Protein AF-U5DAT3-F1 (afdb_monomer_lite)

InterPro domains:
  IPR018928 Generative cell specific-1/HAP2 domain [PF10699] (34-250)
  IPR040326 HAP2/GCS1 [PTHR31764] (29-242)

Secondary structure (DSSP, 8-state):
----------TTSS--EEE--B--SSS---B--EEE-SSS-EEE-TTSSEEEEEEEEPPPSSPPPP-TTEEEE------TTS-TTGGG-GGG-EEEEGGGB-SSS-STTSBT--HHHHHT-TTGGGSPTTTT--S-HHHHHHHHHHHHHTTPPPSSB-TTTSSSTT-STT--TT-------S-PPEEEEEEE--S----------EEEEEEE-----TTTS----EEEEEE-SSS----------------------

Structure (mmCIF, N/CA/C/O backbone):
data_AF-U5DAT3-F1
#
_entry.id   AF-U5DAT3-F1
#
loop_
_atom_site.group_PDB
_atom_site.id
_atom_site.type_symbol
_atom_site.label_atom_id
_atom_site.label_alt_id
_atom_site.label_comp_id
_atom_site.label_asym_id
_atom_site.label_entity_id
_atom_site.label_seq_id
_atom_site.pdbx_PDB_ins_code
_atom_site.Cartn_x
_atom_site.Cartn_y
_atom_site.Cartn_z
_atom_site.occupancy
_atom_site.B_iso_or_equiv
_atom_site.auth_seq_id
_atom_site.auth_comp_id
_atom_site.auth_asym_id
_atom_site.auth_atom_id
_atom_site.pdbx_PDB_model_num
ATOM 1 N N . MET A 1 1 ? -12.285 -2.512 37.677 1.00 31.23 1 MET A N 1
ATOM 2 C CA . MET A 1 1 ? -13.000 -2.020 36.478 1.00 31.23 1 MET A CA 1
ATOM 3 C C . MET A 1 1 ? -12.048 -2.158 35.304 1.00 31.23 1 MET A C 1
ATOM 5 O O . MET A 1 1 ? -11.179 -1.311 35.138 1.00 31.23 1 MET A O 1
ATOM 9 N N . GLY A 1 2 ? -12.137 -3.278 34.581 1.00 27.95 2 GLY A N 1
ATOM 10 C CA . GLY A 1 2 ? -11.282 -3.540 33.424 1.00 27.95 2 GLY A CA 1
ATOM 11 C C . GLY A 1 2 ? -11.766 -2.678 32.271 1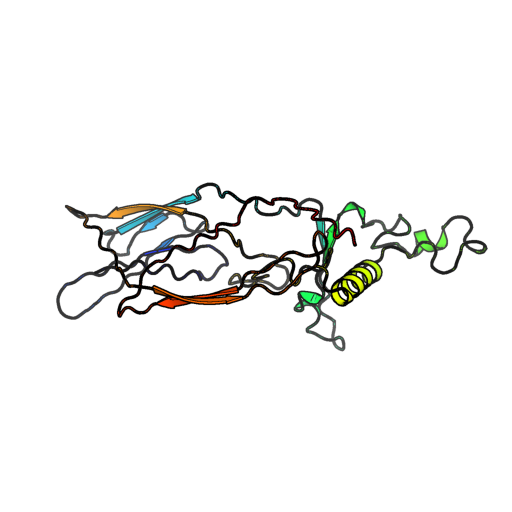.00 27.95 2 GLY A C 1
ATOM 12 O O . GLY A 1 2 ? -12.926 -2.776 31.877 1.00 27.95 2 GLY A O 1
ATOM 13 N N . GLY A 1 3 ? -10.917 -1.772 31.804 1.00 29.27 3 GLY A N 1
ATOM 14 C CA . GLY A 1 3 ? -11.168 -1.010 30.591 1.00 29.27 3 GLY A CA 1
ATOM 15 C C . GLY A 1 3 ? -10.630 -1.783 29.397 1.00 29.27 3 GLY A C 1
ATOM 16 O O . GLY A 1 3 ? -9.536 -2.332 29.459 1.00 29.27 3 GLY A O 1
ATOM 17 N N . PHE A 1 4 ? -11.384 -1.811 28.303 1.00 36.69 4 PHE A N 1
ATOM 18 C CA . PHE A 1 4 ? -10.851 -2.218 27.009 1.00 36.69 4 PHE A CA 1
ATOM 19 C C . PHE A 1 4 ? -10.079 -1.020 26.445 1.00 36.69 4 PHE A C 1
ATOM 21 O O . PHE A 1 4 ? -10.687 -0.005 26.103 1.00 36.69 4 PHE A O 1
ATOM 28 N N . LYS A 1 5 ? -8.748 -1.102 26.392 1.00 33.66 5 LYS A N 1
ATOM 29 C CA . LYS A 1 5 ? -7.928 -0.160 25.626 1.00 33.66 5 LYS A CA 1
ATOM 30 C C . LYS A 1 5 ? -7.488 -0.831 24.338 1.00 33.66 5 LYS A C 1
ATOM 32 O O . LYS A 1 5 ? -6.554 -1.629 24.327 1.00 33.66 5 LYS A O 1
ATOM 37 N N . ASP A 1 6 ? -8.150 -0.471 23.247 1.00 36.50 6 ASP A N 1
ATOM 38 C CA . ASP A 1 6 ? -7.673 -0.782 21.904 1.00 36.50 6 ASP A CA 1
ATOM 39 C C . ASP A 1 6 ? -6.547 0.199 21.541 1.00 36.50 6 ASP A C 1
ATOM 41 O O . ASP A 1 6 ? -6.727 1.186 20.831 1.00 36.50 6 ASP A O 1
ATOM 45 N N . GLU A 1 7 ? -5.365 -0.015 22.121 1.00 36.56 7 GLU A N 1
ATOM 46 C CA . GLU A 1 7 ? -4.148 0.647 21.660 1.00 36.56 7 GLU A CA 1
ATOM 47 C C . GLU A 1 7 ? -3.478 -0.256 20.627 1.00 36.56 7 GLU A C 1
ATOM 49 O O . GLU A 1 7 ? -2.611 -1.081 20.931 1.00 36.56 7 GLU A O 1
ATOM 54 N N . GLY A 1 8 ? -3.888 -0.080 19.371 1.00 37.22 8 GLY A N 1
ATOM 55 C CA . GLY A 1 8 ? -3.249 -0.687 18.213 1.00 37.22 8 GLY A CA 1
ATOM 56 C C . GLY A 1 8 ? -1.772 -0.298 18.111 1.00 37.22 8 GLY A C 1
ATOM 57 O O . GLY A 1 8 ? -1.421 0.697 17.480 1.00 37.22 8 GLY A O 1
ATOM 58 N N . ARG A 1 9 ? -0.895 -1.104 18.721 1.00 36.59 9 ARG A N 1
ATOM 59 C CA . ARG A 1 9 ? 0.528 -1.277 18.375 1.00 36.59 9 ARG A CA 1
ATOM 60 C C . ARG A 1 9 ? 1.119 -2.453 19.162 1.00 36.59 9 ARG A C 1
ATOM 62 O O . ARG A 1 9 ? 1.699 -2.295 20.235 1.00 36.59 9 ARG A O 1
ATOM 69 N N . GLY A 1 10 ? 0.980 -3.655 18.608 1.00 33.56 10 GLY A N 1
ATOM 70 C CA . GLY A 1 10 ? 1.723 -4.843 19.035 1.00 33.56 10 GLY A CA 1
ATOM 71 C C . GLY A 1 10 ? 3.057 -4.952 18.310 1.00 33.56 10 GLY A C 1
ATOM 72 O O . GLY A 1 10 ? 3.090 -4.656 17.125 1.00 33.56 10 GLY A O 1
ATOM 73 N N . SER A 1 11 ? 4.116 -5.397 18.997 1.00 35.94 11 SER A N 1
ATOM 74 C CA . SER A 1 11 ? 5.552 -5.350 18.643 1.00 35.94 11 SER A CA 1
ATOM 75 C C . SER A 1 11 ? 6.020 -6.116 17.392 1.00 35.94 11 SER A C 1
ATOM 77 O O . SER A 1 11 ? 7.201 -6.041 17.074 1.00 35.94 11 SER A O 1
ATOM 79 N N . ASN A 1 12 ? 5.133 -6.778 16.640 1.00 33.19 12 ASN A N 1
ATOM 80 C CA . ASN A 1 12 ? 5.512 -7.582 15.464 1.00 33.19 12 ASN A CA 1
ATOM 81 C C . ASN A 1 12 ? 4.798 -7.191 14.151 1.00 33.19 12 ASN A C 1
ATOM 83 O O . ASN A 1 12 ? 4.873 -7.918 13.167 1.00 33.19 12 ASN A O 1
ATOM 87 N N . GLY A 1 13 ? 4.079 -6.066 14.098 1.00 37.78 13 GLY A N 1
ATOM 88 C CA . GLY A 1 13 ? 3.309 -5.710 12.898 1.00 37.78 13 GLY A CA 1
ATOM 89 C C . GLY A 1 13 ? 1.986 -6.441 12.761 1.00 37.78 13 GLY A C 1
ATOM 90 O O . GLY A 1 13 ? 1.345 -6.381 11.718 1.00 37.78 13 GLY A O 1
ATOM 91 N N . GLN A 1 14 ? 1.580 -7.101 13.837 1.00 39.31 14 GLN A N 1
ATOM 92 C CA . GLN A 1 14 ? 0.308 -7.774 13.969 1.00 39.31 14 GLN A CA 1
ATOM 93 C C . GLN A 1 14 ? -0.686 -6.878 14.700 1.00 39.31 14 GLN A C 1
ATOM 95 O O . GLN A 1 14 ? -0.314 -6.149 15.627 1.00 39.31 14 GLN A O 1
ATOM 100 N N . TYR A 1 15 ? -1.955 -6.973 14.306 1.00 50.88 15 TYR A N 1
ATOM 101 C CA . TYR A 1 15 ? -3.056 -6.549 15.162 1.00 50.88 15 TYR A CA 1
ATOM 102 C C . TYR A 1 15 ? -2.959 -7.352 16.455 1.00 50.88 15 TYR A C 1
ATOM 104 O O . TYR A 1 15 ? -2.899 -8.583 16.438 1.00 50.88 15 TYR A O 1
ATOM 112 N N . VAL A 1 16 ? -2.836 -6.633 17.562 1.00 47.94 16 VAL A N 1
ATOM 113 C CA . VAL A 1 16 ? -2.688 -7.209 18.890 1.00 47.94 16 VAL A CA 1
ATOM 114 C C . VAL A 1 16 ? -3.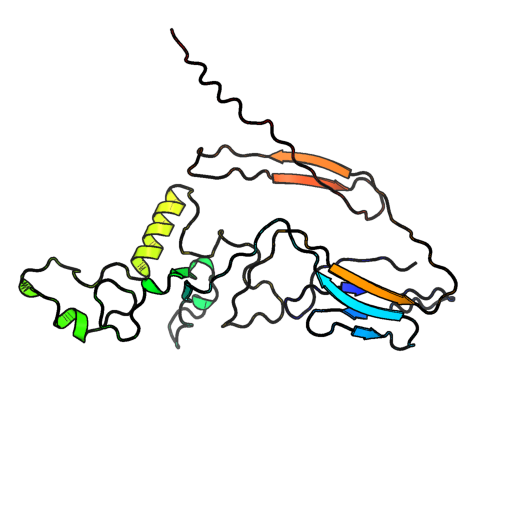842 -6.706 19.721 1.00 47.94 16 VAL A C 1
ATOM 116 O O . VAL A 1 16 ? -3.959 -5.504 19.942 1.00 47.94 16 VAL A O 1
ATOM 119 N N . ALA A 1 17 ? -4.660 -7.639 20.193 1.00 48.25 17 ALA A N 1
ATOM 120 C CA . ALA A 1 17 ? -5.636 -7.354 21.225 1.00 48.25 17 ALA A CA 1
ATOM 121 C C . ALA A 1 17 ? -4.929 -7.435 22.582 1.00 48.25 17 ALA A C 1
ATOM 123 O O . ALA A 1 17 ? -4.281 -8.443 22.888 1.00 48.25 17 ALA A O 1
ATOM 124 N N . ARG A 1 18 ? -5.038 -6.371 23.382 1.00 50.94 18 ARG A N 1
ATOM 125 C CA . ARG A 1 18 ? -4.665 -6.373 24.800 1.00 50.94 18 ARG A CA 1
ATOM 126 C C . ARG A 1 18 ? -5.933 -6.460 25.635 1.00 50.94 18 ARG A C 1
ATOM 128 O O . ARG A 1 18 ? -6.868 -5.697 25.412 1.00 50.94 18 ARG A O 1
ATOM 135 N N . VAL A 1 19 ? -5.959 -7.409 26.563 1.00 50.91 19 VAL A N 1
ATOM 136 C CA . VAL A 1 19 ? -7.055 -7.582 27.520 1.00 50.91 19 VAL A CA 1
ATOM 137 C C . VAL A 1 19 ? -6.511 -7.380 28.926 1.00 50.91 19 VAL A C 1
ATOM 139 O O . VAL A 1 19 ? -5.547 -8.050 29.304 1.00 50.91 19 VAL A O 1
ATOM 142 N N . ASP A 1 20 ? -7.170 -6.503 29.686 1.00 58.81 20 ASP A N 1
ATOM 143 C CA . ASP A 1 20 ? -6.724 -6.050 31.004 1.00 58.81 20 ASP A CA 1
ATOM 144 C C . ASP A 1 20 ? -7.715 -6.523 32.085 1.00 58.81 20 ASP A C 1
ATOM 146 O O . ASP A 1 20 ? -8.755 -5.883 32.299 1.00 58.81 20 ASP A O 1
ATOM 150 N N . PRO A 1 21 ? -7.453 -7.631 32.804 1.00 49.84 21 PRO A N 1
ATOM 151 C CA . PRO A 1 21 ? -8.174 -7.939 34.026 1.00 49.84 21 PRO A CA 1
ATOM 152 C C . PRO A 1 21 ? -7.728 -6.956 35.112 1.00 49.84 21 PRO A C 1
ATOM 154 O O . PRO A 1 21 ? -6.535 -6.721 35.313 1.00 49.84 21 PRO A O 1
ATOM 157 N N . SER A 1 22 ? -8.692 -6.396 35.841 1.00 55.41 22 SER A N 1
ATOM 158 C CA . SER A 1 22 ? -8.407 -5.655 37.073 1.00 55.41 22 SER A CA 1
ATOM 159 C C . SER A 1 22 ? -9.074 -6.371 38.232 1.00 55.41 22 SER A C 1
ATOM 161 O O . SER A 1 22 ? -10.302 -6.453 38.280 1.00 55.41 22 SER A O 1
ATOM 163 N N . ASP A 1 23 ? -8.260 -6.870 39.155 1.00 43.97 23 ASP A N 1
ATOM 164 C CA . ASP A 1 23 ? -8.737 -7.475 40.390 1.00 43.97 23 ASP A CA 1
ATOM 165 C C . ASP A 1 23 ? -8.847 -6.379 41.462 1.00 43.97 23 ASP A C 1
ATOM 167 O O . ASP A 1 23 ? -7.884 -5.655 41.732 1.00 43.97 23 ASP A O 1
ATOM 171 N N . VAL A 1 24 ? -10.045 -6.165 42.013 1.00 43.66 24 VAL A N 1
ATOM 172 C CA . VAL A 1 24 ? -10.301 -5.085 42.983 1.00 43.66 24 VAL A CA 1
ATOM 173 C C . VAL A 1 24 ? -10.400 -5.687 44.376 1.00 43.66 24 VAL A C 1
ATOM 175 O O . VAL A 1 24 ? -11.484 -5.874 44.918 1.00 43.66 24 VAL A O 1
ATOM 178 N N . SER A 1 25 ? -9.235 -5.939 44.969 1.00 36.66 25 SER A N 1
ATOM 179 C CA . SER A 1 25 ? -9.087 -6.239 46.393 1.00 36.66 25 SER A CA 1
ATOM 180 C C . SER A 1 25 ? -8.021 -5.306 46.979 1.00 36.66 25 SER A C 1
ATOM 182 O O . SER A 1 25 ? -6.861 -5.376 46.600 1.00 36.66 25 SER A O 1
ATOM 184 N N . LEU A 1 26 ? -8.456 -4.367 47.832 1.00 32.84 26 LEU A N 1
ATOM 185 C CA . LEU A 1 26 ? -7.682 -3.476 48.722 1.00 32.84 26 LEU A CA 1
ATOM 186 C C . LEU A 1 26 ? -6.154 -3.353 48.465 1.00 32.84 26 LEU A C 1
ATOM 188 O O . LEU A 1 26 ? -5.367 -4.187 48.893 1.00 32.84 26 LEU A O 1
ATOM 192 N N . ILE A 1 27 ? -5.740 -2.214 47.889 1.00 35.00 27 ILE A N 1
ATOM 193 C CA . ILE A 1 27 ? -4.351 -1.696 47.862 1.00 35.00 27 ILE A CA 1
ATOM 194 C C . ILE A 1 27 ? -3.326 -2.632 47.183 1.00 35.00 27 ILE A C 1
ATOM 196 O O . ILE A 1 27 ? -2.214 -2.812 47.662 1.00 35.00 27 ILE A O 1
ATOM 200 N N . LEU A 1 28 ? -3.662 -3.174 46.014 1.00 29.19 28 LEU A N 1
ATOM 201 C CA . LEU A 1 28 ? -2.699 -3.422 44.934 1.00 29.19 28 LEU A CA 1
ATOM 202 C C . LEU A 1 28 ? -3.500 -3.611 43.640 1.00 29.19 28 LEU A C 1
ATOM 204 O O . LEU A 1 28 ? -4.112 -4.653 43.440 1.00 29.19 28 LEU A O 1
ATOM 208 N N . VAL A 1 29 ? -3.549 -2.604 42.764 1.00 37.47 29 VAL A N 1
ATOM 209 C CA . VAL A 1 29 ? -4.113 -2.810 41.420 1.00 37.47 29 VAL A CA 1
ATOM 210 C C . VAL A 1 29 ? -3.077 -3.610 40.634 1.00 37.47 29 VAL A C 1
ATOM 212 O O . VAL A 1 29 ? -2.159 -3.038 40.048 1.00 37.47 29 VAL A O 1
ATOM 215 N N . ILE A 1 30 ? -3.177 -4.937 40.675 1.00 45.72 30 ILE A N 1
ATOM 216 C CA . ILE A 1 30 ? -2.420 -5.800 39.770 1.00 45.72 30 ILE A CA 1
ATOM 217 C C . ILE A 1 30 ? -3.137 -5.723 38.425 1.00 45.72 30 ILE A C 1
ATOM 219 O O . ILE A 1 30 ? -4.231 -6.259 38.264 1.00 45.72 30 ILE A O 1
ATOM 223 N N . ILE A 1 31 ? -2.546 -4.998 37.476 1.00 54.03 31 ILE A N 1
ATOM 224 C CA . ILE A 1 31 ? -3.005 -5.003 36.088 1.00 54.03 31 ILE A CA 1
ATOM 225 C C . ILE A 1 31 ? -2.292 -6.161 35.404 1.00 54.03 31 ILE A C 1
ATOM 227 O O . ILE A 1 31 ? -1.075 -6.119 35.210 1.00 54.03 31 ILE A O 1
ATOM 231 N N . LEU A 1 32 ? -3.039 -7.210 35.077 1.00 64.06 32 LEU A N 1
ATOM 232 C CA . LEU A 1 32 ? -2.542 -8.264 34.207 1.00 64.06 32 LEU A CA 1
ATOM 233 C C . LEU A 1 32 ? -2.842 -7.865 32.755 1.00 64.06 32 LEU A C 1
ATOM 235 O O . LEU A 1 32 ? -3.836 -7.206 32.489 1.00 64.06 32 LEU A O 1
ATOM 239 N N . PHE A 1 33 ? -1.984 -8.231 31.809 1.00 67.75 33 PHE A N 1
ATOM 240 C CA . PHE A 1 33 ? -2.248 -8.016 30.387 1.00 67.75 33 PHE A CA 1
ATOM 241 C C . PHE A 1 33 ? -2.139 -9.351 29.673 1.00 67.75 33 PHE A C 1
ATOM 243 O O . PHE A 1 33 ? -1.143 -10.060 29.823 1.00 67.75 33 PHE A O 1
ATOM 250 N N . VAL A 1 34 ? -3.147 -9.675 28.874 1.00 79.38 34 VAL A N 1
ATOM 251 C CA . VAL A 1 34 ? -3.132 -10.838 27.992 1.00 79.38 34 VAL A CA 1
ATOM 252 C C . VAL A 1 34 ? -3.072 -10.346 26.547 1.00 79.38 34 VAL A C 1
ATOM 254 O O . VAL A 1 34 ? -3.874 -9.510 26.136 1.00 79.38 34 VAL A O 1
ATOM 257 N N . VAL A 1 35 ? -2.084 -10.834 25.793 1.00 83.19 35 VAL A N 1
ATOM 258 C CA . VAL A 1 35 ? -1.806 -10.432 24.406 1.00 83.19 35 VAL A CA 1
ATOM 259 C C . VAL A 1 35 ? -2.208 -11.558 23.465 1.00 83.19 35 VAL A C 1
ATOM 261 O O . VAL A 1 35 ? -1.631 -12.643 23.527 1.00 83.19 35 VAL A O 1
ATOM 264 N N . VAL A 1 36 ? -3.167 -11.284 22.579 1.00 85.81 36 VAL A N 1
ATOM 265 C CA . VAL A 1 36 ? -3.621 -12.225 21.544 1.00 85.81 36 VAL A CA 1
ATOM 266 C C . VAL A 1 36 ? -3.250 -11.693 20.165 1.00 85.81 36 VAL A C 1
ATOM 268 O O . VAL A 1 36 ? -3.421 -10.502 19.892 1.00 85.81 36 VAL A O 1
ATOM 271 N N . SER A 1 37 ? -2.743 -12.563 19.293 1.00 83.88 37 SER A N 1
ATOM 272 C CA . SER A 1 37 ? -2.348 -12.205 17.929 1.00 83.88 37 SER A CA 1
ATOM 273 C C . SER A 1 37 ? -2.488 -13.385 16.957 1.00 83.88 37 SER A C 1
ATOM 275 O O . SER A 1 37 ? -2.694 -14.521 17.386 1.00 83.88 37 SER A O 1
ATOM 277 N N . PRO A 1 38 ? -2.345 -13.172 15.637 1.00 84.75 38 PRO A N 1
ATOM 278 C CA . PRO A 1 38 ? -2.303 -14.268 14.672 1.00 84.75 38 PRO A CA 1
ATOM 279 C C . PRO A 1 38 ? -1.182 -15.291 14.929 1.00 84.75 38 PRO A C 1
ATOM 281 O O . PRO A 1 38 ? -1.379 -16.464 14.605 1.00 84.75 38 PRO A O 1
ATOM 284 N N . GLU A 1 39 ? -0.047 -14.862 15.503 1.00 85.06 39 GLU A N 1
ATOM 285 C CA . GLU A 1 39 ? 1.057 -15.731 15.961 1.00 85.06 39 GLU A CA 1
ATOM 286 C C . GLU A 1 39 ? 0.705 -16.490 17.246 1.00 85.06 39 GLU A C 1
ATOM 288 O O . GLU A 1 39 ? 1.052 -17.662 17.376 1.00 85.06 39 GLU A O 1
ATOM 293 N N . ASN A 1 40 ? 0.008 -15.842 18.185 1.00 86.06 40 ASN A N 1
ATOM 294 C CA . ASN A 1 40 ? -0.394 -16.436 19.455 1.00 86.06 40 ASN A CA 1
ATOM 295 C C . ASN A 1 40 ? -1.904 -16.281 19.679 1.00 86.06 40 ASN A C 1
ATOM 297 O O . ASN A 1 40 ? -2.368 -15.333 20.317 1.00 86.06 40 ASN A O 1
ATOM 301 N N . ARG A 1 41 ? -2.677 -17.207 19.100 1.00 88.25 41 ARG A N 1
ATOM 302 C CA . ARG A 1 41 ? -4.143 -17.097 19.030 1.00 88.25 41 ARG A CA 1
ATOM 303 C C . ARG A 1 41 ? -4.856 -17.476 20.315 1.00 88.25 41 ARG A C 1
ATOM 305 O O . ARG A 1 41 ? -5.971 -17.022 20.524 1.00 88.25 41 ARG A O 1
ATOM 312 N N . THR A 1 42 ? -4.248 -18.295 21.163 1.00 90.44 42 THR A N 1
ATOM 313 C CA . THR A 1 42 ? -4.864 -18.750 22.410 1.00 90.44 42 THR A CA 1
ATOM 314 C C . THR A 1 42 ? -3.913 -18.481 23.556 1.00 90.44 42 THR A C 1
ATOM 316 O O . THR A 1 42 ? -2.774 -18.934 23.545 1.00 90.44 42 THR A O 1
ATOM 319 N N . THR A 1 43 ? -4.391 -17.770 24.566 1.00 88.12 43 THR A N 1
ATOM 320 C CA . THR A 1 43 ? -3.583 -17.399 25.725 1.00 88.12 43 THR A CA 1
ATOM 321 C C . THR A 1 43 ? -4.435 -17.415 26.982 1.00 88.12 43 THR A C 1
ATOM 323 O O . THR A 1 43 ? -5.649 -17.208 26.943 1.00 88.12 43 THR A O 1
ATOM 326 N N . VAL A 1 44 ? -3.787 -17.703 28.102 1.00 87.38 44 VAL A N 1
ATOM 327 C CA . VAL A 1 44 ? -4.410 -17.845 29.415 1.00 87.38 44 VAL A CA 1
ATOM 328 C C . VAL A 1 44 ? -3.684 -16.911 30.378 1.00 87.38 44 VAL A C 1
ATOM 330 O O . VAL A 1 44 ? -2.476 -16.704 30.247 1.00 87.38 44 VAL A O 1
ATOM 333 N N . SER A 1 45 ? -4.415 -16.301 31.304 1.00 86.56 45 SER A N 1
ATOM 334 C CA . SER A 1 45 ? -3.837 -15.514 32.387 1.00 86.56 45 SER A CA 1
ATOM 335 C C . SER A 1 45 ? -2.995 -16.391 33.317 1.00 86.56 45 SER A C 1
ATOM 337 O O . SER A 1 45 ? -3.211 -17.595 33.426 1.00 86.56 45 SER A O 1
ATOM 339 N N . GLY A 1 46 ? -2.024 -15.795 34.015 1.00 81.31 46 GLY A N 1
ATOM 340 C CA . GLY A 1 46 ? -1.113 -16.548 34.891 1.00 81.31 46 GLY A CA 1
ATOM 341 C C . GLY A 1 46 ? -1.804 -17.294 36.043 1.00 81.31 46 GLY A C 1
ATOM 342 O O . GLY A 1 46 ? -1.252 -18.256 36.566 1.00 81.31 46 GLY A O 1
ATOM 343 N N . ASP A 1 47 ? -3.009 -16.871 36.414 1.00 83.00 47 ASP A N 1
ATOM 344 C CA . ASP A 1 47 ? -3.876 -17.455 37.443 1.00 83.00 47 ASP A CA 1
ATOM 345 C C . ASP A 1 47 ? -4.969 -18.386 36.877 1.00 83.00 47 ASP A C 1
ATOM 347 O O . ASP A 1 47 ? -5.790 -18.896 37.635 1.00 83.00 47 ASP A O 1
ATOM 351 N N . ASN A 1 48 ? -4.991 -18.625 35.559 1.00 84.62 48 ASN A N 1
ATOM 352 C CA . ASN A 1 48 ? -6.028 -19.375 34.837 1.00 84.62 48 ASN A CA 1
ATOM 353 C C . ASN A 1 48 ? -7.460 -18.818 34.957 1.00 84.62 48 ASN A C 1
ATOM 355 O O . ASN A 1 48 ? -8.412 -19.499 34.577 1.00 84.62 48 ASN A O 1
ATOM 359 N N . TYR A 1 49 ? -7.633 -17.592 35.451 1.00 85.12 49 TYR A N 1
ATOM 360 C CA . TYR A 1 49 ? -8.941 -16.952 35.590 1.00 85.12 49 TYR A CA 1
ATOM 361 C C . TYR A 1 49 ? -9.555 -16.527 34.245 1.00 85.12 49 TYR A C 1
ATOM 363 O O . TYR A 1 49 ? -10.768 -16.618 34.048 1.00 85.12 49 TYR A O 1
ATOM 371 N N . LEU A 1 50 ? -8.709 -16.065 33.322 1.00 87.12 50 LEU A N 1
ATOM 372 C CA . LEU A 1 50 ? -9.065 -15.536 32.012 1.00 87.12 50 LEU A CA 1
ATOM 373 C C . LEU A 1 50 ? -8.395 -16.371 30.925 1.00 87.12 50 LEU A C 1
ATOM 375 O O . LEU A 1 50 ? -7.177 -16.546 30.910 1.00 87.12 50 LEU A O 1
ATOM 379 N N . ARG A 1 51 ? -9.170 -16.792 29.935 1.00 89.50 51 ARG A N 1
ATOM 380 C CA . ARG A 1 51 ? -8.660 -17.373 28.699 1.00 89.50 51 ARG A CA 1
ATOM 381 C C . ARG A 1 51 ? -9.212 -16.608 27.511 1.00 89.50 51 ARG A C 1
ATOM 383 O O . ARG A 1 51 ? -10.408 -16.370 27.412 1.00 89.50 51 ARG A O 1
ATOM 390 N N . ALA A 1 52 ? -8.330 -16.216 26.604 1.00 90.75 52 ALA A N 1
ATOM 391 C CA . ALA A 1 52 ? -8.687 -15.486 25.399 1.00 90.75 52 ALA A CA 1
ATOM 392 C C . ALA A 1 52 ? -8.278 -16.293 24.165 1.00 90.75 52 ALA A C 1
ATOM 394 O O . ALA A 1 52 ? -7.186 -16.869 24.117 1.00 90.75 52 ALA A O 1
ATOM 395 N N . ASN A 1 53 ? -9.162 -16.340 23.172 1.00 90.94 53 ASN A N 1
ATOM 396 C CA . ASN A 1 53 ? -8.963 -17.076 21.934 1.00 90.94 53 ASN A CA 1
ATOM 397 C C . ASN A 1 53 ? -9.394 -16.248 20.714 1.00 90.94 53 ASN A C 1
ATOM 399 O O . ASN A 1 53 ? -10.559 -15.874 20.591 1.00 90.94 53 ASN A O 1
ATOM 403 N N . LEU A 1 54 ? -8.463 -15.984 19.799 1.00 91.69 54 LEU A N 1
ATOM 404 C CA . LEU A 1 54 ? -8.710 -15.318 18.523 1.00 91.69 54 LEU A CA 1
ATOM 405 C C . LEU A 1 54 ? -9.165 -16.346 17.484 1.00 91.69 54 LEU A C 1
ATOM 407 O O . LEU A 1 54 ? -8.370 -17.156 17.000 1.00 91.69 54 LEU A O 1
ATOM 411 N N . ILE A 1 55 ? -10.446 -16.286 17.120 1.00 92.81 55 ILE A N 1
ATOM 412 C CA . ILE A 1 55 ? -11.049 -17.196 16.139 1.00 92.81 55 ILE A CA 1
ATOM 413 C C . ILE A 1 55 ? -10.654 -16.787 14.716 1.00 92.81 55 ILE A C 1
ATOM 415 O O . ILE A 1 55 ? -10.309 -17.636 13.893 1.00 92.81 55 ILE A O 1
ATOM 419 N N . GLY A 1 56 ? -10.665 -15.483 14.439 1.00 89.12 56 GLY A N 1
ATOM 420 C CA . GLY A 1 56 ? -10.325 -14.908 13.141 1.00 89.12 56 GLY A CA 1
ATOM 421 C C . GLY A 1 56 ? -10.928 -13.519 12.971 1.00 89.12 56 GLY A C 1
ATOM 422 O O . GLY A 1 56 ? -11.457 -12.955 13.926 1.00 89.12 56 GLY A O 1
ATOM 423 N N . ASP A 1 57 ? -10.885 -13.002 11.748 1.00 88.19 57 ASP A N 1
ATOM 424 C CA . ASP A 1 57 ? -11.426 -11.686 11.410 1.00 88.19 57 ASP A CA 1
ATOM 425 C C . ASP A 1 57 ? -12.692 -11.818 10.560 1.00 88.19 57 ASP A C 1
ATOM 427 O O . ASP A 1 57 ? -12.820 -12.724 9.731 1.00 88.19 57 ASP A O 1
ATOM 431 N N . PHE A 1 58 ? -13.640 -10.906 10.765 1.00 86.00 58 PHE A N 1
ATOM 432 C CA . PHE A 1 58 ? -14.772 -10.750 9.863 1.00 86.00 58 PHE A CA 1
ATOM 433 C C . PHE A 1 58 ? -14.299 -10.143 8.541 1.00 86.00 58 PHE A C 1
ATOM 435 O O . PHE A 1 58 ? -13.383 -9.320 8.508 1.00 86.00 58 PHE A O 1
ATOM 442 N N . VAL A 1 59 ? -14.936 -10.553 7.443 1.00 87.12 59 VAL A N 1
ATOM 443 C CA . VAL A 1 59 ? -14.579 -10.056 6.113 1.00 87.12 59 VAL A CA 1
ATOM 444 C C . VAL A 1 59 ? -14.820 -8.544 6.036 1.00 87.12 59 VAL A C 1
ATOM 446 O O . VAL A 1 59 ? -15.852 -8.052 6.496 1.00 87.12 59 VAL A O 1
ATOM 449 N N . GLY A 1 60 ? -13.856 -7.819 5.470 1.00 84.00 60 GLY A N 1
ATOM 450 C CA . GLY A 1 60 ? -13.986 -6.392 5.186 1.00 84.00 60 GLY A CA 1
ATOM 451 C C . GLY A 1 60 ? -14.867 -6.122 3.964 1.00 84.00 60 GLY A C 1
ATOM 452 O O . GLY A 1 60 ? -15.111 -7.000 3.135 1.00 84.00 60 GLY A O 1
ATOM 453 N N . TYR A 1 61 ? -15.326 -4.884 3.839 1.00 84.50 61 TYR A N 1
ATOM 454 C CA . TYR A 1 61 ? -16.043 -4.358 2.681 1.00 84.50 61 TYR A CA 1
ATOM 455 C C . TYR A 1 61 ? -15.099 -3.890 1.571 1.00 84.50 61 TYR A C 1
ATOM 457 O O . TYR A 1 61 ? -15.532 -3.732 0.428 1.00 84.50 61 TYR A O 1
ATOM 465 N N . THR A 1 62 ? -13.820 -3.661 1.881 1.00 85.06 62 THR A N 1
ATOM 466 C CA . THR A 1 62 ? -12.798 -3.275 0.907 1.00 85.06 62 THR A CA 1
ATOM 467 C C . THR A 1 62 ? -11.772 -4.386 0.713 1.00 85.06 62 THR A C 1
ATOM 469 O O . THR A 1 62 ? -11.334 -5.055 1.647 1.00 85.06 62 THR A O 1
ATOM 472 N N . SER A 1 63 ? -11.378 -4.610 -0.540 1.00 85.50 63 SER A N 1
ATOM 473 C CA . SER A 1 63 ? -10.341 -5.586 -0.864 1.00 85.50 63 SER A CA 1
ATOM 474 C C . SER A 1 63 ? -8.958 -5.039 -0.517 1.00 85.50 63 SER A C 1
ATOM 476 O O . SER A 1 63 ? -8.599 -3.937 -0.939 1.00 85.50 63 SER A O 1
ATOM 478 N N . ILE A 1 64 ? -8.146 -5.846 0.161 1.00 86.56 64 ILE A N 1
ATOM 479 C CA . ILE A 1 64 ? -6.721 -5.567 0.359 1.00 86.56 64 ILE A CA 1
ATOM 480 C C . ILE A 1 64 ? -5.994 -5.825 -0.974 1.00 86.56 64 ILE A C 1
ATOM 482 O O . ILE A 1 64 ? -6.219 -6.873 -1.583 1.00 86.56 64 ILE A O 1
ATOM 486 N N . PRO A 1 65 ? -5.143 -4.901 -1.462 1.00 87.69 65 PRO A N 1
ATOM 487 C CA . PRO A 1 65 ? -4.457 -5.079 -2.737 1.00 87.69 65 PRO A CA 1
ATOM 488 C C . PRO A 1 65 ? -3.492 -6.267 -2.690 1.00 87.69 65 PRO A C 1
ATOM 490 O O . PRO A 1 65 ? -2.737 -6.434 -1.730 1.00 87.69 65 PRO A O 1
ATOM 493 N N . THR A 1 66 ? -3.485 -7.060 -3.760 1.00 89.88 66 THR A N 1
ATOM 494 C CA . THR A 1 66 ? -2.519 -8.140 -3.979 1.00 89.88 66 THR A CA 1
ATOM 495 C C . THR A 1 66 ? -1.425 -7.679 -4.942 1.00 89.88 66 THR A C 1
ATOM 497 O O . THR A 1 66 ? -1.656 -6.870 -5.841 1.00 89.88 66 THR A O 1
ATOM 500 N N . PHE A 1 67 ? -0.206 -8.183 -4.745 1.00 93.00 67 PHE A N 1
ATOM 501 C CA . PHE A 1 67 ? 0.975 -7.787 -5.526 1.00 93.00 67 PHE A CA 1
ATOM 502 C C . PHE A 1 67 ? 1.657 -8.982 -6.206 1.00 93.00 67 PHE A C 1
ATOM 504 O O . PHE A 1 67 ? 2.850 -8.931 -6.484 1.00 93.00 67 PHE A O 1
ATOM 511 N N . GLU A 1 68 ? 0.916 -10.061 -6.471 1.00 92.62 68 GLU A N 1
ATOM 512 C CA . GLU A 1 68 ? 1.454 -11.320 -7.020 1.00 92.62 68 GLU A CA 1
ATOM 513 C C . GLU A 1 68 ? 2.158 -11.130 -8.373 1.00 92.62 68 GLU A C 1
ATOM 515 O O . GLU A 1 68 ? 3.213 -11.714 -8.626 1.00 92.62 68 GLU A O 1
ATOM 520 N N . ASP A 1 69 ? 1.620 -10.243 -9.212 1.00 94.94 69 ASP A N 1
ATOM 521 C CA . ASP A 1 69 ? 2.167 -9.919 -10.531 1.00 94.94 69 ASP A CA 1
ATOM 522 C C . ASP A 1 69 ? 3.093 -8.701 -10.534 1.00 94.94 69 ASP A C 1
ATOM 524 O O . ASP A 1 69 ? 3.409 -8.159 -11.596 1.00 94.94 69 ASP A O 1
ATOM 528 N N . PHE A 1 70 ? 3.584 -8.282 -9.366 1.00 96.75 70 PHE A N 1
ATOM 529 C CA . PHE A 1 70 ? 4.483 -7.142 -9.221 1.00 96.75 70 PHE A CA 1
ATOM 530 C C . PHE A 1 70 ? 5.810 -7.549 -8.579 1.00 96.75 70 PHE A C 1
ATOM 532 O O . PHE A 1 70 ? 5.884 -8.432 -7.730 1.00 96.75 70 PHE A O 1
ATOM 539 N N . PHE A 1 71 ? 6.875 -6.849 -8.957 1.00 97.00 71 PHE A N 1
ATOM 540 C CA . PHE A 1 71 ? 8.119 -6.823 -8.206 1.00 97.00 71 PHE A CA 1
ATOM 541 C C . PHE A 1 71 ? 8.256 -5.504 -7.460 1.00 97.00 71 PHE A C 1
ATOM 543 O O . PHE A 1 71 ? 7.969 -4.427 -7.989 1.00 97.00 71 PHE A O 1
ATOM 550 N N . LEU A 1 72 ? 8.746 -5.605 -6.226 1.00 95.06 72 LEU A N 1
ATOM 551 C CA . LEU A 1 72 ? 9.178 -4.460 -5.447 1.00 95.06 72 LEU A CA 1
ATOM 552 C C . LEU A 1 72 ? 10.641 -4.154 -5.767 1.00 95.06 72 LEU A C 1
ATOM 554 O O . LEU A 1 72 ? 11.529 -4.969 -5.518 1.00 95.06 72 LEU A O 1
ATOM 558 N N . VAL A 1 73 ? 10.891 -2.954 -6.280 1.00 93.81 73 VAL A N 1
ATOM 559 C CA . VAL A 1 73 ? 12.235 -2.445 -6.535 1.00 93.81 73 VAL A CA 1
ATOM 560 C C . VAL A 1 73 ? 12.615 -1.480 -5.424 1.00 93.81 73 VAL A C 1
ATOM 562 O O . VAL A 1 73 ? 11.998 -0.427 -5.253 1.00 93.81 73 VAL A O 1
ATOM 565 N N . THR A 1 74 ? 13.664 -1.835 -4.686 1.00 90.38 74 THR A N 1
ATOM 566 C CA . THR A 1 74 ? 14.240 -1.009 -3.623 1.00 90.38 74 THR A CA 1
ATOM 567 C C . THR A 1 74 ? 15.644 -0.563 -4.024 1.00 90.38 74 THR A C 1
ATOM 569 O O . THR A 1 74 ? 16.420 -1.405 -4.487 1.00 90.38 74 THR A O 1
ATOM 572 N N . PRO A 1 75 ? 16.026 0.709 -3.820 1.00 88.31 75 PRO A N 1
ATOM 573 C CA . PRO A 1 75 ? 17.407 1.131 -4.019 1.00 88.31 75 PRO A CA 1
ATOM 574 C C . PRO A 1 75 ? 18.359 0.272 -3.184 1.00 88.31 75 PRO A C 1
ATOM 576 O O . PRO A 1 75 ? 18.114 0.043 -1.996 1.00 88.31 75 PRO A O 1
ATOM 579 N N . SER A 1 76 ? 19.458 -0.183 -3.786 1.00 79.56 76 SER A N 1
ATOM 580 C CA . SER A 1 76 ? 20.498 -0.904 -3.054 1.00 79.56 76 SER A CA 1
ATOM 581 C C . SER A 1 76 ? 21.032 -0.034 -1.917 1.00 79.56 76 SER A C 1
ATOM 583 O O . SER A 1 76 ? 21.333 1.147 -2.124 1.00 79.56 76 SER A O 1
ATOM 585 N N . LYS A 1 77 ? 21.202 -0.611 -0.722 1.00 69.38 77 LYS A N 1
ATOM 586 C CA . LYS A 1 77 ? 22.010 0.027 0.322 1.00 69.38 77 LYS A CA 1
ATOM 587 C C . LYS A 1 77 ? 23.430 0.141 -0.224 1.00 69.38 77 LYS A C 1
ATOM 589 O O . LYS A 1 77 ? 24.046 -0.874 -0.534 1.00 69.38 77 LYS A O 1
ATOM 594 N N . GLY A 1 78 ? 23.887 1.370 -0.439 1.00 58.00 78 GLY A N 1
ATOM 595 C CA . GLY A 1 78 ? 25.176 1.616 -1.068 1.00 58.00 78 GLY A CA 1
ATOM 596 C C . GLY A 1 78 ? 26.331 0.980 -0.292 1.00 58.00 78 GLY A C 1
ATOM 597 O O . GLY A 1 78 ? 26.281 0.882 0.935 1.00 58.00 78 GLY A O 1
ATOM 598 N N . GLY A 1 79 ? 27.373 0.561 -1.012 1.00 58.56 79 GLY A N 1
ATOM 599 C CA . GLY A 1 79 ? 28.664 0.227 -0.407 1.00 58.56 79 GLY A CA 1
ATOM 600 C C . GLY A 1 79 ? 29.359 1.473 0.163 1.00 58.56 79 GLY A C 1
ATOM 601 O O . GLY A 1 79 ? 28.876 2.597 0.008 1.00 58.56 79 GLY A O 1
ATOM 602 N N . SER A 1 80 ? 30.511 1.292 0.815 1.00 46.25 80 SER A N 1
ATOM 603 C CA . SER A 1 80 ? 31.317 2.390 1.374 1.00 46.25 80 SER A CA 1
ATOM 604 C C . SER A 1 80 ? 31.536 3.515 0.348 1.00 46.25 80 SER A C 1
ATOM 606 O O . SER A 1 80 ? 32.183 3.294 -0.673 1.00 46.25 80 SER A O 1
ATOM 608 N N . GLY A 1 81 ? 30.994 4.710 0.617 1.00 57.03 81 GLY A N 1
ATOM 609 C CA . GLY A 1 81 ? 31.103 5.895 -0.251 1.00 57.03 81 GLY A CA 1
ATOM 610 C C . GLY A 1 81 ? 29.844 6.258 -1.054 1.00 57.03 81 GLY A C 1
ATOM 611 O O . GLY A 1 81 ? 29.792 7.342 -1.626 1.00 57.03 81 GLY A O 1
ATOM 612 N N . GLN A 1 82 ? 28.809 5.412 -1.070 1.00 56.34 82 GLN A N 1
ATOM 613 C CA . GLN A 1 82 ? 27.479 5.760 -1.590 1.00 56.34 82 GLN A CA 1
ATOM 614 C C . GLN A 1 82 ? 26.541 6.208 -0.452 1.00 56.34 82 GLN A C 1
ATOM 616 O O . GLN A 1 82 ? 26.756 5.814 0.695 1.00 56.34 82 GLN A O 1
ATOM 621 N N . PRO A 1 83 ? 25.490 7.013 -0.720 1.00 54.62 83 PRO A N 1
ATOM 622 C CA . PRO A 1 83 ? 24.580 7.469 0.326 1.00 54.62 83 PRO A CA 1
ATOM 623 C C . PRO A 1 83 ? 23.886 6.274 0.990 1.00 54.62 83 PRO A C 1
ATOM 625 O O . PRO A 1 83 ? 22.999 5.645 0.409 1.00 54.62 83 PRO A O 1
ATOM 628 N N . SER A 1 84 ? 24.265 5.984 2.234 1.00 54.25 84 SER A N 1
ATOM 629 C CA . SER A 1 84 ? 23.835 4.811 3.007 1.00 54.25 84 SER A CA 1
ATOM 630 C C . SER A 1 84 ? 22.314 4.727 3.223 1.00 54.25 84 SER A C 1
ATOM 632 O O . SER A 1 84 ? 21.793 3.675 3.581 1.00 54.25 84 SER A O 1
ATOM 634 N N . ASN A 1 85 ? 21.589 5.827 2.979 1.00 58.09 85 ASN A N 1
ATOM 635 C CA . ASN A 1 85 ? 20.187 6.019 3.357 1.00 58.09 85 ASN A CA 1
ATOM 636 C C . ASN A 1 85 ? 19.178 5.979 2.195 1.00 58.09 85 ASN A C 1
ATOM 638 O O . ASN A 1 85 ? 17.981 6.113 2.441 1.00 58.09 85 ASN A O 1
ATOM 642 N N . LEU A 1 86 ? 19.601 5.777 0.938 1.00 62.06 86 LEU A N 1
ATOM 643 C CA . LEU A 1 86 ? 18.654 5.738 -0.195 1.00 62.06 86 LEU A CA 1
ATOM 644 C C . LEU A 1 86 ? 17.662 4.570 -0.098 1.00 62.06 86 LEU A C 1
ATOM 646 O O . LEU A 1 86 ? 16.497 4.725 -0.453 1.00 62.06 86 LEU A O 1
ATOM 650 N N . GLY A 1 87 ? 18.105 3.428 0.434 1.00 61.38 87 GLY A N 1
ATOM 651 C CA . GLY A 1 87 ? 17.273 2.234 0.597 1.00 61.38 87 GLY A CA 1
ATOM 652 C C . GLY A 1 87 ? 16.146 2.378 1.625 1.00 61.38 87 GLY A C 1
ATOM 653 O O . GLY A 1 87 ? 15.219 1.583 1.596 1.00 61.38 87 GLY A O 1
ATOM 654 N N . VAL A 1 88 ? 16.178 3.389 2.500 1.00 70.50 88 VAL A N 1
ATOM 655 C CA . VAL A 1 88 ? 15.123 3.646 3.509 1.00 70.50 88 VAL A CA 1
ATOM 656 C C . VAL A 1 88 ? 14.082 4.651 2.994 1.00 70.50 88 VAL A C 1
ATOM 658 O O . VAL A 1 88 ? 13.041 4.865 3.605 1.00 70.50 88 VAL A O 1
ATOM 661 N N . ASN A 1 89 ? 14.339 5.281 1.847 1.00 82.00 89 ASN A N 1
ATOM 662 C CA . ASN A 1 89 ? 13.448 6.284 1.291 1.00 82.00 89 ASN A CA 1
ATOM 663 C C . ASN A 1 89 ? 12.343 5.631 0.446 1.00 82.00 89 ASN A C 1
ATOM 665 O O . ASN A 1 89 ? 12.561 5.337 -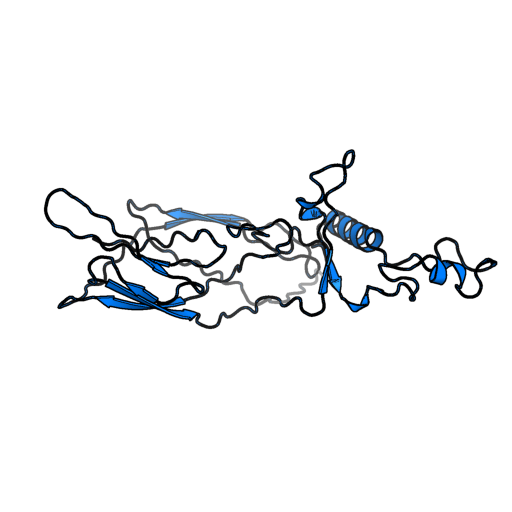0.731 1.00 82.00 89 ASN A O 1
ATOM 669 N N . TYR A 1 90 ? 11.142 5.464 1.013 1.00 87.56 90 TYR A N 1
ATOM 670 C CA . TYR A 1 90 ? 9.976 4.931 0.289 1.00 87.56 90 TYR A CA 1
ATOM 671 C C . TYR A 1 90 ? 9.583 5.764 -0.924 1.00 87.56 90 TYR A C 1
ATOM 673 O O . TYR A 1 90 ? 9.015 5.225 -1.872 1.00 87.56 90 TYR A O 1
ATOM 681 N N . ALA A 1 91 ? 9.964 7.046 -0.958 1.00 87.00 91 ALA A N 1
ATOM 682 C CA . ALA A 1 91 ? 9.772 7.856 -2.145 1.00 87.00 91 ALA A CA 1
ATOM 683 C C . ALA A 1 91 ? 10.524 7.294 -3.345 1.00 87.00 91 ALA A C 1
ATOM 685 O O . ALA A 1 91 ? 10.138 7.659 -4.432 1.00 87.00 91 ALA A O 1
ATOM 686 N N . LYS A 1 92 ? 11.547 6.439 -3.174 1.00 88.75 92 LYS A N 1
ATOM 687 C CA . LYS A 1 92 ? 12.347 5.797 -4.235 1.00 88.75 92 LYS A CA 1
ATOM 688 C C . LYS A 1 92 ? 11.996 4.327 -4.483 1.00 88.75 92 LYS A C 1
ATOM 690 O O . LYS A 1 92 ? 12.584 3.711 -5.368 1.00 88.75 92 LYS A O 1
ATOM 695 N N . TRP A 1 93 ? 11.089 3.760 -3.696 1.00 93.25 93 TRP A N 1
ATOM 696 C CA . TRP A 1 93 ? 10.636 2.383 -3.859 1.00 93.25 93 TRP A CA 1
ATOM 697 C C . TRP A 1 93 ? 9.526 2.341 -4.906 1.00 93.25 93 TRP A C 1
ATOM 699 O O . TRP A 1 93 ? 8.645 3.204 -4.908 1.00 93.25 93 TRP A O 1
ATOM 709 N N . MET A 1 94 ? 9.557 1.345 -5.787 1.00 95.62 94 MET A N 1
ATOM 710 C CA . MET A 1 94 ? 8.571 1.198 -6.860 1.00 95.62 94 MET A CA 1
ATOM 711 C C . MET A 1 94 ? 7.994 -0.212 -6.885 1.00 95.62 94 MET A C 1
ATOM 713 O O . MET A 1 94 ? 8.729 -1.184 -6.723 1.00 95.62 94 MET A O 1
ATOM 717 N N . LEU A 1 95 ? 6.689 -0.312 -7.128 1.00 96.62 95 LEU A N 1
ATOM 718 C CA . LEU A 1 95 ? 6.020 -1.555 -7.501 1.00 96.62 95 LEU A CA 1
ATOM 719 C C . LEU A 1 95 ? 5.793 -1.542 -9.011 1.00 96.62 95 LEU A C 1
ATOM 721 O O . LEU A 1 95 ? 5.133 -0.644 -9.532 1.00 96.62 95 LEU A O 1
ATOM 725 N N . LEU A 1 96 ? 6.358 -2.527 -9.703 1.00 97.38 96 LEU A N 1
ATOM 726 C CA . LEU A 1 96 ? 6.347 -2.624 -11.163 1.00 97.38 96 LEU A CA 1
ATOM 727 C C . LEU A 1 96 ? 5.907 -4.025 -11.580 1.00 97.38 96 LEU A C 1
ATOM 729 O O . LEU A 1 96 ? 6.323 -5.005 -10.969 1.00 97.38 96 LEU A O 1
ATOM 733 N N . GLU A 1 97 ? 5.083 -4.133 -12.618 1.00 97.25 97 GLU A N 1
ATOM 734 C CA . GLU A 1 97 ? 4.574 -5.414 -13.107 1.00 97.25 97 GLU A CA 1
ATOM 735 C C . GLU A 1 97 ? 5.728 -6.332 -13.539 1.00 97.25 97 GLU A C 1
ATOM 737 O O . GLU A 1 97 ? 6.669 -5.900 -14.213 1.00 97.25 97 GLU A O 1
ATOM 742 N N . ARG A 1 98 ? 5.634 -7.627 -13.218 1.00 96.75 98 ARG A N 1
ATOM 743 C CA . ARG A 1 98 ? 6.667 -8.636 -13.519 1.00 96.75 98 ARG A CA 1
ATOM 744 C C . ARG A 1 98 ? 7.024 -8.691 -15.003 1.00 96.75 98 ARG A C 1
ATOM 746 O O . ARG A 1 98 ? 8.184 -8.892 -15.348 1.00 96.75 98 ARG A O 1
ATOM 753 N N . VAL A 1 99 ? 6.052 -8.440 -15.881 1.00 97.12 99 VAL A N 1
ATOM 754 C CA . VAL A 1 99 ? 6.227 -8.429 -17.345 1.00 97.12 99 VAL A CA 1
ATOM 755 C C . VAL A 1 99 ? 7.182 -7.342 -17.855 1.00 97.12 99 VAL A C 1
ATOM 757 O O . VAL A 1 99 ? 7.659 -7.438 -18.985 1.00 97.12 99 VAL A O 1
ATOM 760 N N . ARG A 1 100 ? 7.487 -6.319 -17.042 1.00 97.44 100 ARG A N 1
ATOM 761 C CA . ARG A 1 100 ? 8.426 -5.237 -17.390 1.00 97.44 100 ARG A CA 1
ATOM 762 C C . ARG A 1 100 ? 9.894 -5.628 -17.222 1.00 97.44 100 ARG A C 1
ATOM 764 O O . ARG A 1 100 ? 10.766 -4.862 -17.629 1.00 97.44 100 ARG A O 1
ATOM 771 N N . PHE A 1 101 ? 10.172 -6.785 -16.626 1.00 97.94 101 PHE A N 1
ATOM 772 C CA . PHE A 1 101 ? 11.520 -7.243 -16.307 1.00 97.94 101 PHE A CA 1
ATOM 773 C C . PHE A 1 101 ? 11.978 -8.345 -17.261 1.00 97.94 101 PHE A C 1
ATOM 775 O O . PHE A 1 101 ? 11.177 -9.141 -17.749 1.00 97.94 101 PHE A O 1
ATOM 782 N N . THR A 1 102 ? 13.287 -8.400 -17.485 1.00 97.44 102 THR A N 1
ATOM 783 C CA . THR A 1 102 ? 13.998 -9.513 -18.118 1.00 97.44 102 THR A CA 1
ATOM 784 C C . THR A 1 102 ? 15.119 -9.934 -17.171 1.00 97.44 102 THR A C 1
ATOM 786 O O . THR A 1 102 ? 15.957 -9.124 -16.782 1.00 97.44 102 THR A O 1
ATOM 789 N N . PHE A 1 103 ? 15.093 -11.189 -16.722 1.00 95.38 103 PHE A N 1
ATOM 790 C CA . PHE A 1 103 ? 16.081 -11.708 -15.765 1.00 95.38 103 PHE A CA 1
ATOM 791 C C . PHE A 1 103 ? 17.286 -12.346 -16.449 1.00 95.38 103 PHE A C 1
ATOM 793 O O . PHE A 1 103 ? 18.389 -12.314 -15.914 1.00 95.38 103 PHE A O 1
ATOM 800 N N . ASP A 1 104 ? 17.067 -12.919 -17.627 1.00 96.19 104 ASP A N 1
ATOM 801 C CA . ASP A 1 104 ? 18.114 -13.404 -18.522 1.00 96.19 104 ASP A CA 1
ATOM 802 C C . ASP A 1 104 ? 18.755 -12.263 -19.328 1.00 96.19 104 ASP A C 1
ATOM 804 O O . ASP A 1 104 ? 19.824 -12.427 -19.909 1.00 96.19 104 ASP A O 1
ATOM 808 N N . GLY A 1 105 ? 18.112 -11.093 -19.338 1.00 96.38 105 GLY A N 1
ATOM 809 C CA . GLY A 1 105 ? 18.576 -9.897 -20.018 1.00 96.38 105 GLY A CA 1
ATOM 810 C C . GLY A 1 105 ? 18.433 -9.962 -21.533 1.00 96.38 105 GLY A C 1
ATOM 811 O O . GLY A 1 105 ? 18.999 -9.099 -22.200 1.00 96.38 105 GLY A O 1
ATOM 812 N N . ASN A 1 106 ? 17.701 -10.943 -22.077 1.00 96.31 106 ASN A N 1
ATOM 813 C CA . ASN A 1 106 ? 17.589 -11.235 -23.513 1.00 96.31 106 ASN A CA 1
ATOM 814 C C . ASN A 1 106 ? 16.532 -10.400 -24.251 1.00 96.31 106 ASN A C 1
ATOM 816 O O . ASN A 1 106 ? 16.356 -10.538 -25.461 1.00 96.31 106 ASN A O 1
ATOM 820 N N . GLU A 1 107 ? 15.827 -9.522 -23.538 1.00 96.69 107 GLU A N 1
ATOM 821 C CA . GLU A 1 107 ? 14.773 -8.686 -24.106 1.00 96.69 107 GLU A CA 1
ATOM 822 C C . GLU A 1 107 ? 15.152 -7.200 -24.072 1.00 96.69 107 GLU A C 1
ATOM 824 O O . GLU A 1 107 ? 15.436 -6.626 -23.019 1.00 96.69 107 GLU A O 1
ATOM 829 N N . CYS A 1 108 ? 15.118 -6.555 -25.239 1.00 96.56 108 CYS A N 1
ATOM 830 C CA . CYS A 1 108 ? 15.269 -5.107 -25.349 1.00 96.56 108 CYS A CA 1
ATOM 831 C C . CYS A 1 108 ? 14.099 -4.363 -24.695 1.00 96.56 108 CYS A C 1
ATOM 833 O O . CYS A 1 108 ? 12.965 -4.838 -24.688 1.00 96.56 108 CYS A O 1
ATOM 835 N N . ASN A 1 109 ? 14.355 -3.132 -24.242 1.00 96.81 109 ASN A N 1
ATOM 836 C CA . ASN A 1 109 ? 13.341 -2.233 -23.680 1.00 96.81 109 ASN A CA 1
ATOM 837 C C . ASN A 1 109 ? 12.574 -2.821 -22.478 1.00 96.81 109 ASN A C 1
ATOM 839 O O . ASN A 1 109 ? 11.391 -2.520 -22.283 1.00 96.81 109 ASN A O 1
ATOM 843 N N . LYS A 1 110 ? 13.250 -3.665 -21.694 1.00 97.81 110 LYS A N 1
ATOM 844 C CA . LYS A 1 110 ? 12.804 -4.179 -20.397 1.00 97.81 110 LYS A CA 1
ATOM 845 C C . LYS A 1 110 ? 13.857 -3.902 -19.330 1.00 97.81 110 LYS A C 1
ATOM 847 O O . LYS A 1 110 ? 15.041 -3.724 -19.629 1.00 97.81 110 LYS A O 1
ATOM 852 N N . ILE A 1 111 ? 13.426 -3.868 -18.074 1.00 98.31 111 ILE A N 1
ATOM 853 C CA . ILE A 1 111 ? 14.309 -3.669 -16.924 1.00 98.31 111 ILE A CA 1
ATOM 854 C C . ILE A 1 111 ? 15.206 -4.902 -16.785 1.00 98.31 111 ILE A C 1
ATOM 856 O O . ILE A 1 111 ? 14.697 -6.010 -16.625 1.00 98.31 111 ILE A O 1
ATOM 860 N N . GLY A 1 112 ? 16.524 -4.696 -16.814 1.00 96.81 112 GLY A N 1
ATOM 861 C CA . GLY A 1 112 ? 17.515 -5.778 -16.734 1.00 96.81 112 GLY A CA 1
ATOM 862 C C . GLY A 1 112 ? 18.142 -6.176 -18.073 1.00 96.81 112 GLY A C 1
ATOM 863 O O . GLY A 1 112 ? 18.841 -7.184 -18.126 1.00 96.81 112 GLY A O 1
ATOM 864 N N . VAL A 1 113 ? 17.919 -5.401 -19.144 1.00 97.25 113 VAL A N 1
ATOM 865 C CA . VAL A 1 113 ? 18.536 -5.636 -20.461 1.00 97.25 113 VAL A CA 1
ATOM 866 C C . VAL A 1 113 ? 20.061 -5.790 -20.359 1.00 97.25 113 VAL A C 1
ATOM 868 O O . VAL A 1 113 ? 20.741 -5.000 -19.700 1.00 97.25 113 VAL A O 1
ATOM 871 N N . SER A 1 114 ? 20.602 -6.825 -21.006 1.00 96.94 114 SER A N 1
ATOM 872 C CA . SER A 1 114 ? 22.028 -7.147 -20.954 1.00 96.94 114 SER A CA 1
ATOM 873 C C . SER A 1 114 ? 22.828 -6.490 -22.081 1.00 96.94 114 SER A C 1
ATOM 875 O O . SER A 1 114 ? 22.301 -6.057 -23.110 1.00 96.94 114 SER A O 1
ATOM 877 N N . TYR A 1 115 ? 24.150 -6.474 -21.902 1.00 96.38 115 TYR A N 1
ATOM 878 C CA . TYR A 1 115 ? 25.102 -6.065 -22.933 1.00 96.38 115 TYR A CA 1
ATOM 879 C C . TYR A 1 115 ? 24.967 -6.888 -24.225 1.00 96.38 115 TYR A C 1
ATOM 881 O O . TYR A 1 115 ? 25.026 -6.334 -25.321 1.00 96.38 115 TYR A O 1
ATOM 889 N N . GLU A 1 116 ? 24.772 -8.204 -24.102 1.00 95.94 116 GLU A N 1
ATOM 890 C CA . GLU A 1 116 ? 24.663 -9.117 -25.245 1.00 95.94 116 GLU A CA 1
ATOM 891 C C . GLU A 1 116 ? 23.457 -8.765 -26.121 1.00 95.94 116 GLU A C 1
ATOM 893 O O . GLU A 1 116 ? 23.582 -8.679 -27.343 1.00 95.94 116 GLU A O 1
ATOM 898 N N . THR A 1 117 ? 22.325 -8.467 -25.490 1.00 96.38 117 THR A N 1
ATOM 899 C CA . THR A 1 117 ? 21.081 -8.069 -26.156 1.00 96.38 117 THR A CA 1
ATOM 900 C C . THR A 1 117 ? 21.202 -6.717 -26.837 1.00 96.38 117 THR A C 1
ATOM 902 O O . THR A 1 117 ? 20.825 -6.579 -27.999 1.00 96.38 117 THR A O 1
ATOM 905 N N . PHE A 1 118 ? 21.786 -5.731 -26.153 1.00 96.50 118 PHE A N 1
ATOM 906 C CA . PHE A 1 118 ? 22.026 -4.412 -26.735 1.00 96.50 118 PHE A CA 1
ATOM 907 C C . PHE A 1 118 ? 22.936 -4.492 -27.971 1.00 96.50 118 PHE A C 1
ATOM 909 O O . PHE A 1 118 ? 22.632 -3.910 -29.012 1.00 96.50 118 PHE A O 1
ATOM 916 N N . ASN A 1 119 ? 24.023 -5.262 -27.892 1.00 95.19 119 ASN A N 1
ATOM 917 C CA . ASN A 1 119 ? 24.959 -5.433 -29.003 1.00 95.19 119 ASN A CA 1
ATOM 918 C C . ASN A 1 119 ? 24.372 -6.197 -30.191 1.00 95.19 119 ASN A C 1
ATOM 920 O O . ASN A 1 119 ? 24.733 -5.921 -31.333 1.00 95.19 119 ASN A O 1
ATOM 924 N N . ARG A 1 120 ? 23.506 -7.180 -29.931 1.00 94.19 120 ARG A N 1
ATOM 925 C CA . ARG A 1 120 ? 22.874 -8.006 -30.968 1.00 94.19 120 ARG A CA 1
ATOM 926 C C . ARG A 1 120 ? 21.561 -7.425 -31.488 1.00 94.19 120 ARG A C 1
ATOM 928 O O . ARG A 1 120 ? 20.868 -8.111 -32.240 1.00 94.19 120 ARG A O 1
ATOM 935 N N . GLN A 1 121 ? 21.207 -6.190 -31.122 1.00 93.56 121 GLN A N 1
ATOM 936 C CA . GLN A 1 121 ? 19.975 -5.580 -31.612 1.00 93.56 121 GLN A CA 1
ATOM 937 C C . GLN A 1 121 ? 19.976 -5.514 -33.151 1.00 93.56 121 GLN A C 1
ATOM 939 O O . GLN A 1 121 ? 21.006 -5.219 -33.775 1.00 93.56 121 GLN A O 1
ATOM 944 N N . PRO A 1 122 ? 18.824 -5.773 -33.787 1.00 93.88 122 PRO A N 1
ATOM 945 C CA . PRO A 1 122 ? 18.719 -5.689 -35.231 1.00 93.88 122 PRO A CA 1
ATOM 946 C C . PRO A 1 122 ? 19.017 -4.262 -35.690 1.00 93.88 122 PRO A C 1
ATOM 948 O O . PRO A 1 122 ? 18.657 -3.288 -35.027 1.00 93.88 122 PRO A O 1
ATOM 951 N N . HIS A 1 123 ? 19.670 -4.145 -36.847 1.00 93.81 123 HIS A N 1
ATOM 952 C CA . HIS A 1 123 ? 19.930 -2.855 -37.484 1.00 93.81 123 HIS A CA 1
ATOM 953 C C . HIS A 1 123 ? 20.722 -1.857 -36.612 1.00 93.81 123 HIS A C 1
ATOM 955 O O . HIS A 1 123 ? 20.584 -0.656 -36.817 1.00 93.81 123 HIS A O 1
ATOM 961 N N . PHE A 1 124 ? 21.584 -2.340 -35.699 1.00 94.00 124 PHE A N 1
ATOM 962 C CA . PHE A 1 124 ? 22.332 -1.544 -34.705 1.00 94.00 124 PHE A CA 1
ATOM 963 C C . PHE A 1 124 ? 22.814 -0.178 -35.223 1.00 94.00 124 PHE A C 1
ATOM 965 O O . PHE A 1 124 ? 22.473 0.851 -34.652 1.00 94.00 124 PHE A O 1
ATOM 972 N N . CYS A 1 125 ? 23.569 -0.154 -36.328 1.00 93.94 125 CYS A N 1
ATOM 973 C CA . CYS A 1 125 ? 24.181 1.076 -36.850 1.00 93.94 125 CYS A CA 1
ATOM 974 C C . CYS A 1 125 ? 23.185 2.062 -37.485 1.00 93.94 125 CYS A C 1
ATOM 976 O O . CYS A 1 125 ? 23.522 3.227 -37.669 1.00 93.94 125 CYS A O 1
ATOM 978 N N . SER A 1 126 ? 21.992 1.599 -37.861 1.00 95.88 126 SER A N 1
ATOM 979 C CA . SER A 1 126 ? 20.918 2.420 -38.438 1.00 95.88 126 SER A CA 1
ATOM 980 C C . SER A 1 126 ? 19.793 2.728 -37.446 1.00 95.88 126 SER A C 1
ATOM 982 O O . SER A 1 126 ? 18.918 3.535 -37.751 1.00 95.88 126 SER A O 1
ATOM 984 N N . SER A 1 127 ? 19.796 2.085 -36.279 1.00 95.12 127 SER A N 1
ATOM 985 C CA . SER A 1 127 ? 18.807 2.309 -35.230 1.00 95.12 127 SER A CA 1
ATOM 986 C C . SER A 1 127 ? 19.047 3.656 -34.530 1.00 95.12 127 SER A C 1
ATOM 988 O O . SER A 1 127 ? 20.196 4.082 -34.385 1.00 95.12 127 SER A O 1
ATOM 990 N N . PRO A 1 128 ? 17.989 4.347 -34.067 1.00 95.62 128 PRO A N 1
ATOM 991 C CA . PRO A 1 128 ? 18.134 5.589 -33.314 1.00 95.62 128 PRO A CA 1
ATOM 992 C C . PRO A 1 128 ? 18.986 5.424 -32.052 1.00 95.62 128 PRO A C 1
ATOM 994 O O . PRO A 1 128 ? 19.019 4.357 -31.431 1.00 95.62 128 PRO A O 1
ATOM 997 N N . LEU A 1 129 ? 19.616 6.516 -31.619 1.00 94.19 129 LEU A N 1
ATOM 998 C CA . LEU A 1 129 ? 20.284 6.566 -30.320 1.00 94.19 129 LEU A CA 1
ATOM 999 C C . LEU A 1 129 ? 19.300 6.171 -29.200 1.00 94.19 129 LEU A C 1
ATOM 1001 O O . LEU A 1 129 ? 18.135 6.554 -29.253 1.00 94.19 129 LEU A O 1
ATOM 1005 N N . TRP A 1 130 ? 19.784 5.432 -28.194 1.00 93.38 130 TRP A N 1
ATOM 1006 C CA . TRP A 1 130 ? 19.006 4.862 -27.075 1.00 93.38 130 TRP A CA 1
ATOM 1007 C C . TRP A 1 130 ? 18.063 3.698 -27.410 1.00 93.38 130 TRP A C 1
ATOM 1009 O O . TRP A 1 130 ? 17.396 3.186 -26.508 1.00 93.38 130 TRP A O 1
ATOM 1019 N N . SER A 1 131 ? 18.068 3.205 -28.653 1.00 95.31 131 SER A N 1
ATOM 1020 C CA . SER A 1 131 ? 17.372 1.958 -28.997 1.00 95.31 131 SER A CA 1
ATOM 1021 C C . SER A 1 131 ? 17.773 0.818 -28.055 1.00 95.31 131 SER A C 1
ATOM 1023 O O . SER A 1 131 ? 18.915 0.748 -27.603 1.00 95.31 131 SER A O 1
ATOM 1025 N N . CYS A 1 132 ? 16.816 -0.064 -27.747 1.00 96.38 132 CYS A N 1
ATOM 1026 C CA . CYS A 1 132 ? 16.950 -1.189 -26.812 1.00 96.38 132 CYS A CA 1
ATOM 1027 C C . CYS A 1 132 ? 17.069 -0.810 -25.314 1.00 96.38 132 CYS A C 1
ATOM 1029 O O . CYS A 1 132 ? 16.941 -1.688 -24.460 1.00 96.38 132 CYS A O 1
ATOM 1031 N N . LEU A 1 133 ? 17.223 0.478 -24.972 1.00 96.38 133 LEU A N 1
ATOM 1032 C CA . LEU A 1 133 ? 17.417 0.971 -23.599 1.00 96.38 133 LEU A CA 1
ATOM 1033 C C . LEU A 1 133 ? 16.210 1.751 -23.043 1.00 96.38 133 LEU A C 1
ATOM 1035 O O . LEU A 1 133 ? 16.357 2.515 -22.088 1.00 96.38 133 LEU A O 1
ATOM 1039 N N . HIS A 1 134 ? 15.016 1.582 -23.617 1.00 95.94 134 HIS A N 1
ATOM 1040 C CA . HIS A 1 134 ? 13.786 2.199 -23.102 1.00 95.94 134 HIS A CA 1
ATOM 1041 C C . HIS A 1 134 ? 13.177 1.407 -21.931 1.00 95.94 134 HIS A C 1
ATOM 1043 O O . HIS A 1 134 ? 13.583 0.278 -21.658 1.00 95.94 134 HIS A O 1
ATOM 1049 N N . ASN A 1 135 ? 12.181 1.988 -21.250 1.00 97.00 135 ASN A N 1
ATOM 1050 C CA . ASN A 1 135 ? 11.421 1.367 -20.150 1.00 97.00 135 ASN A CA 1
ATOM 1051 C C . ASN A 1 135 ? 12.298 0.843 -19.001 1.00 97.00 135 ASN A C 1
ATOM 1053 O O . ASN A 1 135 ? 12.070 -0.235 -18.452 1.00 97.00 135 ASN A O 1
ATOM 1057 N N . GLN A 1 136 ? 13.324 1.603 -18.649 1.00 97.38 136 GLN A N 1
ATOM 1058 C CA . GLN A 1 136 ? 14.168 1.341 -17.494 1.00 97.38 136 GLN A CA 1
ATOM 1059 C C . GLN A 1 136 ? 13.571 1.998 -16.243 1.00 97.38 136 GLN A C 1
ATOM 1061 O O . GLN A 1 136 ? 12.660 2.822 -16.320 1.00 97.38 136 GLN A O 1
ATOM 1066 N N . LEU A 1 137 ? 14.118 1.672 -15.068 1.00 96.69 137 LEU A N 1
ATOM 1067 C CA . LEU A 1 137 ? 13.646 2.199 -13.778 1.00 96.69 137 LEU A CA 1
ATOM 1068 C C . LEU A 1 137 ? 13.533 3.734 -13.749 1.00 96.69 137 LEU A C 1
ATOM 1070 O O . LEU A 1 137 ? 12.604 4.274 -13.154 1.00 96.69 137 LEU A O 1
ATOM 1074 N N . TRP A 1 138 ? 14.462 4.437 -14.403 1.00 94.94 138 TRP A N 1
ATOM 1075 C CA . TRP A 1 138 ? 14.462 5.899 -14.452 1.00 94.94 138 TRP A CA 1
ATOM 1076 C C . TRP A 1 138 ? 13.321 6.476 -15.301 1.00 94.94 138 TRP A C 1
ATOM 1078 O O . TRP A 1 138 ? 12.854 7.566 -14.990 1.00 94.94 138 TRP A O 1
ATOM 1088 N N . ASN A 1 139 ? 12.831 5.747 -16.312 1.00 96.44 139 ASN A N 1
ATOM 1089 C CA . ASN A 1 139 ? 11.690 6.181 -17.122 1.00 96.44 139 ASN A CA 1
ATOM 1090 C C . ASN A 1 139 ? 10.412 6.211 -16.276 1.00 96.44 139 ASN A C 1
ATOM 1092 O O . ASN A 1 139 ? 9.734 7.230 -16.214 1.00 96.44 139 ASN A O 1
ATOM 1096 N N . PHE A 1 140 ? 10.139 5.127 -15.543 1.00 97.06 140 PHE A N 1
ATOM 1097 C CA . PHE A 1 140 ? 8.979 5.040 -14.647 1.00 97.06 140 PHE A CA 1
ATOM 1098 C C . PHE A 1 140 ? 9.045 6.063 -13.510 1.00 97.06 140 PHE A C 1
ATOM 1100 O O . PHE A 1 140 ? 8.037 6.659 -13.132 1.00 97.06 140 PHE A O 1
ATOM 1107 N N . TRP A 1 141 ? 10.251 6.303 -12.991 1.00 94.69 141 TRP A N 1
ATOM 1108 C CA . TRP A 1 141 ? 10.492 7.364 -12.022 1.00 94.69 141 TRP A CA 1
ATOM 1109 C C . TRP A 1 141 ? 10.131 8.748 -12.579 1.00 94.69 141 TRP A C 1
ATOM 1111 O O . TRP A 1 141 ? 9.435 9.52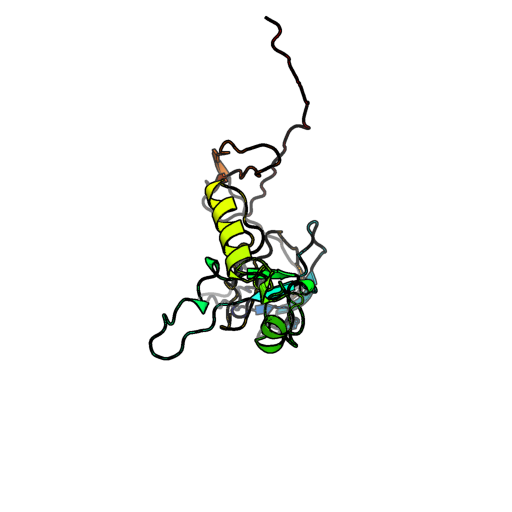1 -11.924 1.00 94.69 141 TRP A O 1
ATOM 1121 N N . GLU A 1 142 ? 10.615 9.073 -13.778 1.00 95.75 142 GLU A N 1
ATOM 1122 C CA . GLU A 1 142 ? 10.379 10.364 -14.423 1.00 95.75 142 GLU A CA 1
ATOM 1123 C C . GLU A 1 142 ? 8.899 10.582 -14.758 1.00 95.75 142 GLU A C 1
ATOM 1125 O O . GLU A 1 142 ? 8.377 11.682 -14.550 1.00 95.75 142 GLU A O 1
ATOM 1130 N N . ASP A 1 143 ? 8.199 9.533 -15.190 1.00 95.62 143 ASP A N 1
ATOM 1131 C CA . ASP A 1 143 ? 6.751 9.560 -15.395 1.00 95.62 143 ASP A CA 1
ATOM 1132 C C . ASP A 1 143 ? 6.014 9.956 -14.111 1.00 95.62 143 ASP A C 1
ATOM 1134 O O . ASP A 1 143 ? 5.176 10.863 -14.126 1.00 95.62 143 ASP A O 1
ATOM 1138 N N . ASP A 1 144 ? 6.366 9.348 -12.977 1.00 95.94 144 ASP A N 1
ATOM 1139 C CA . ASP A 1 144 ? 5.765 9.689 -11.687 1.00 95.94 144 ASP A CA 1
ATOM 1140 C C . ASP A 1 144 ? 6.133 11.095 -11.212 1.00 95.94 144 ASP A C 1
ATOM 1142 O O . ASP A 1 144 ? 5.286 11.792 -10.652 1.00 95.94 144 ASP A O 1
ATOM 1146 N N . GLU A 1 145 ? 7.349 11.572 -11.473 1.00 94.56 145 GLU A N 1
ATOM 1147 C CA . GLU A 1 145 ? 7.716 12.964 -11.198 1.00 94.56 145 GLU A CA 1
ATOM 1148 C C . GLU A 1 145 ? 6.895 13.945 -12.049 1.00 94.56 145 GLU A C 1
ATOM 1150 O O . GLU A 1 145 ? 6.432 14.974 -11.551 1.00 94.56 145 GLU A O 1
ATOM 1155 N N . ASN A 1 146 ? 6.638 13.615 -13.314 1.00 95.31 146 ASN A N 1
ATOM 1156 C CA . ASN A 1 146 ? 5.783 14.413 -14.189 1.00 95.31 146 ASN A CA 1
ATOM 1157 C C . ASN A 1 146 ? 4.321 14.416 -13.727 1.00 95.31 146 ASN A C 1
ATOM 1159 O O . ASN A 1 146 ? 3.661 15.454 -13.813 1.00 95.31 146 ASN A O 1
ATOM 1163 N N . ARG A 1 147 ? 3.821 13.299 -13.190 1.00 93.19 147 ARG A N 1
ATOM 1164 C CA . ARG A 1 147 ? 2.487 13.216 -12.574 1.00 93.19 147 ARG A CA 1
ATOM 1165 C C . ARG A 1 147 ? 2.406 14.039 -11.293 1.00 93.19 147 ARG A C 1
ATOM 1167 O O . ARG A 1 147 ? 1.480 14.834 -11.147 1.00 93.19 147 ARG A O 1
ATOM 1174 N N . LYS A 1 148 ? 3.410 13.949 -10.417 1.00 91.31 148 LYS A N 1
ATOM 1175 C CA . LYS A 1 148 ? 3.496 14.762 -9.191 1.00 91.31 148 LYS A CA 1
ATOM 1176 C C . LYS A 1 148 ? 3.498 16.259 -9.495 1.00 91.31 148 LYS A C 1
ATOM 1178 O O . LYS A 1 148 ? 2.797 17.005 -8.821 1.00 91.31 148 LYS A O 1
ATOM 1183 N N . LYS A 1 149 ? 4.224 16.702 -10.531 1.00 92.94 149 LYS A N 1
ATOM 1184 C CA . LYS A 1 149 ? 4.210 18.108 -10.991 1.00 92.94 149 LYS A CA 1
ATOM 1185 C C . LYS A 1 149 ? 2.817 18.580 -11.425 1.00 92.94 149 LYS A C 1
ATOM 1187 O O . LYS A 1 149 ? 2.525 19.764 -11.319 1.00 92.94 149 LYS A O 1
ATOM 1192 N N . ARG A 1 150 ? 1.963 17.664 -11.890 1.00 90.81 150 ARG A N 1
ATOM 1193 C CA . ARG A 1 150 ? 0.556 17.913 -12.254 1.00 90.81 150 ARG A CA 1
ATOM 1194 C C . ARG A 1 150 ? -0.411 17.642 -11.092 1.00 90.81 150 ARG A C 1
ATOM 1196 O O . ARG A 1 150 ? -1.610 17.522 -11.314 1.00 90.81 150 ARG A O 1
ATOM 1203 N N . SER A 1 151 ? 0.096 17.484 -9.865 1.00 88.81 151 SER A N 1
ATOM 1204 C CA . SER A 1 151 ? -0.682 17.087 -8.681 1.00 88.81 151 SER A CA 1
ATOM 1205 C C . SER A 1 151 ? -1.504 15.805 -8.878 1.00 88.81 151 SER A C 1
ATOM 1207 O O . SER A 1 151 ? -2.561 15.631 -8.279 1.00 88.81 151 SER A O 1
ATOM 1209 N N . GLN A 1 152 ? -1.029 14.890 -9.721 1.00 87.75 152 GLN A N 1
ATOM 1210 C CA . GLN A 1 152 ? -1.642 13.584 -9.938 1.00 87.75 152 GLN A CA 1
ATOM 1211 C C . GLN A 1 152 ? -0.962 12.521 -9.074 1.00 87.75 152 GLN A C 1
ATOM 1213 O O . GLN A 1 152 ? 0.230 12.603 -8.768 1.00 87.75 152 GLN A O 1
ATOM 1218 N N . MET A 1 153 ? -1.728 11.495 -8.702 1.00 88.25 153 MET A N 1
ATOM 1219 C CA . MET A 1 153 ? -1.218 10.362 -7.932 1.00 88.25 153 MET A CA 1
ATOM 1220 C C . MET A 1 153 ? -0.170 9.584 -8.748 1.00 88.25 153 MET A C 1
ATOM 1222 O O . MET A 1 153 ? -0.422 9.316 -9.932 1.00 88.25 153 MET A O 1
ATOM 1226 N N . PRO A 1 154 ? 0.985 9.218 -8.159 1.00 92.75 154 PRO A N 1
ATOM 1227 C CA . PRO A 1 154 ? 1.969 8.372 -8.831 1.00 92.75 154 PRO A CA 1
ATOM 1228 C C . PRO A 1 154 ? 1.393 6.978 -9.125 1.00 92.75 154 PRO A C 1
ATOM 1230 O O . PRO A 1 154 ? 0.473 6.519 -8.446 1.00 92.75 154 PRO A O 1
ATOM 1233 N N . LEU A 1 155 ? 1.926 6.317 -10.149 1.00 93.31 155 LEU A N 1
ATOM 1234 C CA . LEU A 1 155 ? 1.523 4.984 -10.597 1.00 93.31 155 LEU A CA 1
ATOM 1235 C C . LEU A 1 155 ? 2.455 3.887 -10.084 1.00 93.31 155 LEU A C 1
ATOM 1237 O O . LEU A 1 155 ? 1.978 2.795 -9.788 1.00 93.31 155 LEU A O 1
ATOM 1241 N N . TYR A 1 156 ? 3.754 4.157 -9.957 1.00 95.56 156 TYR A N 1
ATOM 1242 C CA . TYR A 1 156 ? 4.768 3.131 -9.697 1.00 95.56 156 TYR A CA 1
ATOM 1243 C C . TYR A 1 156 ? 5.386 3.287 -8.311 1.00 95.56 156 TYR A C 1
ATOM 1245 O O . TYR A 1 156 ? 5.490 2.319 -7.556 1.00 95.56 156 TYR A O 1
ATOM 1253 N N . VAL A 1 157 ? 5.753 4.516 -7.946 1.00 94.88 157 VAL A N 1
ATOM 1254 C CA . VAL A 1 157 ? 6.302 4.865 -6.636 1.00 94.88 157 VAL A CA 1
ATOM 1255 C C . VAL A 1 157 ? 5.269 4.591 -5.552 1.00 94.88 157 VAL A C 1
ATOM 1257 O O . VAL A 1 157 ? 4.126 5.029 -5.651 1.00 94.88 157 VAL A O 1
ATOM 1260 N N . ILE A 1 15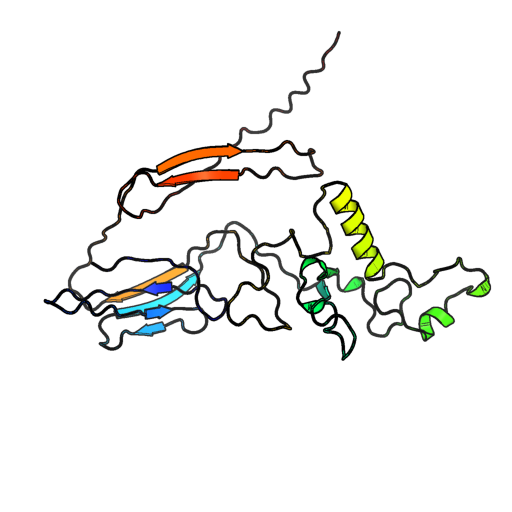8 ? 5.674 3.872 -4.505 1.00 93.31 158 ILE A N 1
ATOM 1261 C CA . ILE A 1 158 ? 4.761 3.448 -3.430 1.00 93.31 158 ILE A CA 1
ATOM 1262 C C . ILE A 1 158 ? 4.384 4.590 -2.477 1.00 93.31 158 ILE A C 1
ATOM 1264 O O . ILE A 1 158 ? 3.319 4.556 -1.860 1.00 93.31 158 ILE A O 1
ATOM 1268 N N . ASP A 1 159 ? 5.246 5.602 -2.356 1.00 88.94 159 ASP A N 1
ATOM 1269 C CA . ASP A 1 159 ? 4.998 6.767 -1.512 1.00 88.94 159 ASP A CA 1
ATOM 1270 C C . ASP A 1 159 ? 3.727 7.503 -1.951 1.00 88.94 159 ASP A C 1
ATOM 1272 O O . ASP A 1 159 ? 3.467 7.681 -3.143 1.00 88.94 159 ASP A O 1
ATOM 1276 N N . LYS A 1 160 ? 2.921 7.916 -0.969 1.00 84.25 160 LYS A N 1
ATOM 1277 C CA . LYS A 1 160 ? 1.576 8.502 -1.127 1.00 84.25 160 LYS A CA 1
ATOM 1278 C C . LYS A 1 160 ? 0.507 7.595 -1.747 1.00 84.25 160 LYS A C 1
ATOM 1280 O O . LYS A 1 160 ? -0.660 7.971 -1.709 1.00 84.25 160 LYS A O 1
ATOM 1285 N N . ARG A 1 161 ? 0.859 6.429 -2.304 1.00 88.75 161 ARG A N 1
ATOM 1286 C CA . ARG A 1 161 ? -0.131 5.426 -2.738 1.00 88.75 161 ARG A CA 1
ATOM 1287 C C . ARG A 1 161 ? -0.630 4.567 -1.594 1.00 88.75 161 ARG A C 1
ATOM 1289 O O . ARG A 1 161 ? -1.781 4.147 -1.608 1.00 88.75 161 ARG A O 1
ATOM 1296 N N . PHE A 1 162 ? 0.245 4.319 -0.629 1.00 90.62 162 PHE A N 1
ATOM 1297 C CA . PHE A 1 162 ? -0.044 3.505 0.537 1.00 90.62 162 PHE A CA 1
ATOM 1298 C C . PHE A 1 162 ? 0.267 4.273 1.813 1.00 90.62 162 PHE A C 1
ATOM 1300 O O . PHE A 1 162 ? 1.218 5.056 1.878 1.00 90.62 162 PHE A O 1
ATOM 1307 N N . GLU A 1 163 ? -0.526 4.018 2.845 1.00 88.88 163 GLU A N 1
ATOM 1308 C CA . GLU A 1 163 ? -0.324 4.588 4.170 1.00 88.88 163 GLU A CA 1
ATOM 1309 C C . GLU A 1 163 ? 0.461 3.631 5.067 1.00 88.88 163 GLU A C 1
ATOM 1311 O O . GLU A 1 163 ? 0.450 2.414 4.879 1.00 88.88 163 GLU A O 1
ATOM 1316 N N . ARG A 1 164 ? 1.145 4.193 6.072 1.00 88.62 164 ARG A N 1
ATOM 1317 C CA . ARG A 1 164 ? 1.861 3.443 7.122 1.00 88.62 164 ARG A CA 1
ATOM 1318 C C . ARG A 1 164 ? 2.833 2.372 6.594 1.00 88.62 164 ARG A C 1
ATOM 1320 O O . ARG A 1 164 ? 2.995 1.321 7.211 1.00 88.62 164 ARG A O 1
ATOM 1327 N N . ILE A 1 165 ? 3.517 2.666 5.485 1.00 90.31 165 ILE A N 1
ATOM 1328 C CA . ILE A 1 165 ? 4.493 1.764 4.855 1.00 90.31 165 ILE A CA 1
ATOM 1329 C C . ILE A 1 165 ? 5.565 1.356 5.876 1.00 90.31 165 ILE A C 1
ATOM 1331 O O . ILE A 1 165 ? 6.248 2.223 6.426 1.00 90.31 165 ILE A O 1
ATOM 1335 N N . ASN A 1 166 ? 5.711 0.051 6.131 1.00 88.56 166 ASN A N 1
ATOM 1336 C CA . ASN A 1 166 ? 6.717 -0.514 7.045 1.00 88.56 166 ASN A CA 1
ATOM 1337 C C . ASN A 1 166 ? 6.733 0.091 8.458 1.00 88.56 166 ASN A C 1
ATOM 1339 O O . ASN A 1 166 ? 7.747 0.050 9.150 1.00 88.56 166 ASN A O 1
ATOM 1343 N N . GLN A 1 167 ? 5.599 0.617 8.927 1.00 87.50 167 GLN A N 1
ATOM 1344 C CA . GLN A 1 167 ? 5.441 1.071 10.316 1.00 87.50 167 GLN A CA 1
ATOM 1345 C C . GLN A 1 167 ? 5.034 -0.066 11.266 1.00 87.50 167 GLN A C 1
ATOM 1347 O O . GLN A 1 167 ? 4.648 0.174 12.413 1.00 87.50 167 GLN A O 1
ATOM 1352 N N . HIS A 1 168 ? 5.099 -1.301 10.776 1.00 82.06 168 HIS A N 1
ATOM 1353 C CA . HIS A 1 168 ? 4.861 -2.510 11.535 1.00 82.06 168 HIS A CA 1
ATOM 1354 C C . HIS A 1 168 ? 6.096 -2.782 12.412 1.00 82.06 168 HIS A C 1
ATOM 1356 O O . HIS A 1 168 ? 7.229 -2.666 11.940 1.00 82.06 168 HIS A O 1
ATOM 1362 N N . PRO A 1 169 ? 5.940 -3.073 13.705 1.00 77.69 169 PRO A N 1
ATOM 1363 C CA . PRO A 1 169 ? 7.115 -3.333 14.525 1.00 77.69 169 PRO A CA 1
ATOM 1364 C C . PRO A 1 169 ? 7.794 -4.658 14.135 1.00 77.69 169 PRO A C 1
ATOM 1366 O O . PRO A 1 169 ? 7.177 -5.548 13.552 1.00 77.69 169 PRO A O 1
ATOM 1369 N N . ASN A 1 170 ? 9.112 -4.702 14.339 1.00 80.19 170 ASN A N 1
ATOM 1370 C CA . ASN A 1 170 ? 10.070 -5.624 13.709 1.00 80.19 170 ASN A CA 1
ATOM 1371 C C . ASN A 1 170 ? 10.226 -5.501 12.182 1.00 80.19 170 ASN A C 1
ATOM 1373 O O . ASN A 1 170 ? 10.737 -6.426 11.550 1.00 80.19 170 ASN A O 1
ATOM 1377 N N . ALA A 1 171 ? 9.846 -4.369 11.577 1.00 80.50 171 ALA A N 1
ATOM 1378 C CA . ALA A 1 171 ? 10.148 -4.106 10.172 1.00 80.50 171 ALA A CA 1
ATOM 1379 C C . ALA A 1 171 ? 11.652 -4.235 9.882 1.00 80.50 171 ALA A C 1
ATOM 1381 O O . ALA A 1 171 ? 12.487 -3.486 10.395 1.00 80.50 171 ALA A O 1
ATOM 1382 N N . GLY A 1 172 ? 11.990 -5.211 9.041 1.00 75.94 172 GLY A N 1
ATOM 1383 C CA . GLY A 1 172 ? 13.347 -5.444 8.560 1.00 75.94 172 GLY A CA 1
ATOM 1384 C C . GLY A 1 172 ? 13.670 -4.606 7.323 1.00 75.94 172 GLY A C 1
ATOM 1385 O O . GLY A 1 172 ? 12.786 -4.069 6.657 1.00 75.94 172 GLY A O 1
ATOM 1386 N N . SER A 1 173 ? 14.946 -4.548 6.935 1.00 74.06 173 SER A N 1
ATOM 1387 C CA . SER A 1 173 ? 15.344 -3.806 5.727 1.00 74.06 173 SER A CA 1
ATOM 1388 C C . SER A 1 173 ? 14.919 -4.442 4.404 1.00 74.06 173 SER A C 1
ATOM 1390 O O . SER A 1 173 ? 14.981 -3.778 3.376 1.00 74.06 173 SER A O 1
ATOM 1392 N N . HIS A 1 174 ? 14.513 -5.710 4.431 1.00 80.44 174 HIS A N 1
ATOM 1393 C CA . HIS A 1 174 ? 13.958 -6.449 3.294 1.00 80.44 174 HIS A CA 1
ATOM 1394 C C . HIS A 1 174 ? 12.532 -6.897 3.617 1.00 80.44 174 HIS A C 1
ATOM 1396 O O . HIS A 1 174 ? 12.180 -8.060 3.462 1.00 80.44 174 HIS A O 1
ATOM 1402 N N . SER A 1 175 ? 11.737 -5.970 4.145 1.00 85.56 175 SER A N 1
ATOM 1403 C CA . SER A 1 175 ? 10.320 -6.177 4.421 1.00 85.56 175 SER A CA 1
ATOM 1404 C C . SER A 1 175 ? 9.497 -5.137 3.674 1.00 85.56 175 SER A C 1
ATOM 1406 O O . SER A 1 175 ? 9.970 -4.026 3.409 1.00 85.56 175 SER A O 1
ATOM 1408 N N . PHE A 1 176 ? 8.276 -5.511 3.313 1.00 89.94 176 PHE A N 1
ATOM 1409 C CA . PHE A 1 176 ? 7.297 -4.596 2.755 1.00 89.94 176 PHE A CA 1
ATOM 1410 C C . PHE A 1 176 ? 5.932 -4.883 3.366 1.00 89.94 176 PHE A C 1
ATOM 1412 O O . PHE A 1 176 ? 5.456 -6.014 3.350 1.00 89.94 176 PHE A O 1
ATOM 1419 N N . SER A 1 177 ? 5.323 -3.841 3.912 1.00 91.25 177 SER A N 1
ATOM 1420 C CA . SER A 1 177 ? 3.998 -3.854 4.514 1.00 91.25 177 SER A CA 1
ATOM 1421 C C . SER A 1 177 ? 3.346 -2.495 4.309 1.00 91.25 177 SER A C 1
ATOM 1423 O O . SER A 1 177 ? 4.024 -1.466 4.219 1.00 91.25 177 SER A O 1
ATOM 1425 N N . ILE A 1 178 ? 2.023 -2.503 4.259 1.00 92.06 178 ILE A N 1
ATOM 1426 C CA . ILE A 1 178 ? 1.182 -1.317 4.141 1.00 92.06 178 ILE A CA 1
ATOM 1427 C C . ILE A 1 178 ? 0.120 -1.370 5.236 1.00 92.06 178 ILE A C 1
ATOM 1429 O O . ILE A 1 178 ? -0.273 -2.450 5.678 1.00 92.06 178 ILE A O 1
ATOM 1433 N N . GLY A 1 179 ? -0.339 -0.211 5.693 1.00 89.06 179 GLY A N 1
ATOM 1434 C CA . GLY A 1 179 ? -1.447 -0.141 6.635 1.00 89.06 179 GLY A CA 1
ATOM 1435 C C . GLY A 1 179 ? -2.772 -0.498 5.965 1.00 89.06 179 GLY A C 1
ATOM 1436 O O . GLY A 1 179 ? -3.069 -0.000 4.883 1.00 89.06 179 GLY A O 1
ATOM 1437 N N . ILE A 1 180 ? -3.594 -1.311 6.630 1.00 87.38 180 ILE A N 1
ATOM 1438 C CA . ILE A 1 180 ? -4.989 -1.523 6.224 1.00 87.38 180 ILE A CA 1
ATOM 1439 C C . ILE A 1 180 ? -5.812 -0.352 6.758 1.00 87.38 180 ILE A C 1
ATOM 1441 O O . ILE A 1 180 ? -5.875 -0.143 7.972 1.00 87.38 180 ILE A O 1
ATOM 1445 N N . ASN A 1 181 ? -6.376 0.439 5.849 1.00 83.50 181 ASN A N 1
ATOM 1446 C CA . ASN A 1 181 ? -7.134 1.649 6.182 1.00 83.50 181 ASN A CA 1
ATOM 1447 C C . ASN A 1 181 ? -8.579 1.356 6.599 1.00 83.50 181 ASN A C 1
ATOM 1449 O O . ASN A 1 181 ? -9.219 2.196 7.226 1.00 83.50 181 ASN A O 1
ATOM 1453 N N . GLU A 1 182 ? -9.090 0.177 6.252 1.00 83.81 182 GLU A N 1
ATOM 1454 C CA . GLU A 1 182 ? -10.394 -0.281 6.706 1.00 83.81 182 GLU A CA 1
ATOM 1455 C C . GLU A 1 182 ? -10.343 -0.751 8.166 1.00 83.81 182 GLU A C 1
ATOM 1457 O O . GLU A 1 182 ? -9.364 -1.353 8.615 1.00 83.81 182 GLU A O 1
ATOM 1462 N N . VAL A 1 183 ? -11.427 -0.492 8.900 1.00 82.88 183 VAL A N 1
ATOM 1463 C CA . VAL A 1 183 ? -11.648 -1.064 10.228 1.00 82.88 183 VAL A CA 1
ATOM 1464 C C . VAL A 1 183 ? -12.097 -2.514 10.061 1.00 82.88 183 VAL A C 1
ATOM 1466 O O . VAL A 1 183 ? -13.217 -2.776 9.625 1.00 82.88 183 VAL A O 1
ATOM 1469 N N . LEU A 1 184 ? -11.222 -3.451 10.418 1.00 85.88 184 LEU A N 1
ATOM 1470 C CA . LEU A 1 184 ? -11.539 -4.875 10.474 1.00 85.88 184 LEU A CA 1
ATOM 1471 C C . LEU A 1 184 ? -12.003 -5.245 11.882 1.00 85.88 184 LEU A C 1
ATOM 1473 O O . LEU A 1 184 ? -11.402 -4.829 12.870 1.00 85.88 184 LEU A O 1
ATOM 1477 N N . ASN A 1 185 ? -13.070 -6.038 11.969 1.00 86.56 185 ASN A N 1
ATOM 1478 C CA . ASN A 1 185 ? -13.566 -6.549 13.242 1.00 86.56 185 ASN A CA 1
ATOM 1479 C C . ASN A 1 185 ? -12.973 -7.938 13.491 1.00 86.56 185 ASN A C 1
ATOM 1481 O O . ASN A 1 185 ? -13.208 -8.855 12.703 1.00 86.56 185 ASN A O 1
ATOM 1485 N N . SER A 1 186 ? -12.253 -8.111 14.597 1.00 88.88 186 SER A N 1
ATOM 1486 C CA . SER A 1 186 ? -11.739 -9.416 15.021 1.00 88.88 186 SER A CA 1
ATOM 1487 C C . SER A 1 186 ? -12.734 -10.129 15.936 1.00 88.88 186 SER A C 1
ATOM 1489 O O . SER A 1 186 ? -13.297 -9.535 16.855 1.00 88.88 186 SER A O 1
ATOM 1491 N N . ASN A 1 187 ? -12.941 -11.422 15.702 1.00 90.56 187 ASN A N 1
ATOM 1492 C CA . ASN A 1 187 ? -13.760 -12.283 16.542 1.00 90.56 187 ASN A CA 1
ATOM 1493 C C . ASN A 1 187 ? -12.903 -12.906 17.652 1.00 90.56 187 ASN A C 1
ATOM 1495 O O . ASN A 1 187 ? -12.092 -13.809 17.411 1.00 90.56 187 ASN A O 1
ATOM 1499 N N . LEU A 1 188 ? -13.111 -12.411 18.870 1.00 90.06 188 LEU A N 1
ATOM 1500 C CA . LEU A 1 188 ? -12.437 -12.862 20.076 1.00 90.06 188 LEU A CA 1
ATOM 1501 C C . LEU A 1 188 ? -13.425 -13.598 20.984 1.00 90.06 188 LEU A C 1
ATOM 1503 O O . LEU A 1 188 ? -14.490 -13.081 21.313 1.00 90.06 188 LEU A O 1
ATOM 1507 N N . VAL A 1 189 ? -13.029 -14.780 21.442 1.00 91.94 189 VAL A N 1
ATOM 1508 C CA . VAL A 1 189 ? -13.719 -15.513 22.502 1.00 91.94 189 VAL A CA 1
ATOM 1509 C C . VAL A 1 189 ? -12.964 -15.290 23.801 1.00 91.94 189 VAL A C 1
ATOM 1511 O O . VAL A 1 189 ? -11.763 -15.553 23.878 1.00 91.94 189 VAL A O 1
ATOM 1514 N N . ILE A 1 190 ? -13.672 -14.803 24.815 1.00 89.25 190 ILE A N 1
ATOM 1515 C CA . ILE A 1 190 ? -13.143 -14.620 26.162 1.00 89.25 190 ILE A CA 1
ATOM 1516 C C . ILE A 1 190 ? -13.896 -15.566 27.098 1.00 89.25 190 ILE A C 1
ATOM 1518 O O . ILE A 1 190 ? -15.106 -15.449 27.271 1.00 89.25 190 ILE A O 1
ATOM 1522 N N . GLU A 1 191 ? -13.168 -16.503 27.690 1.00 89.50 191 GLU A N 1
ATOM 1523 C CA . GLU A 1 191 ? -13.632 -17.422 28.724 1.00 89.50 191 GLU A CA 1
ATOM 1524 C C . GLU A 1 191 ? -13.161 -16.883 30.084 1.00 89.50 191 GLU A C 1
ATOM 1526 O O . GLU A 1 191 ? -11.969 -16.638 30.278 1.00 89.50 191 GLU A O 1
ATOM 1531 N N . ILE A 1 192 ? -14.092 -16.672 31.018 1.00 89.50 192 ILE A N 1
ATOM 1532 C CA . ILE A 1 192 ? -13.810 -16.133 32.357 1.00 89.50 192 ILE A CA 1
ATOM 1533 C C . ILE A 1 192 ? -14.420 -17.063 33.397 1.00 89.50 192 ILE A C 1
ATOM 1535 O O . ILE A 1 192 ? -15.570 -17.478 33.262 1.00 89.50 192 ILE A O 1
ATOM 1539 N N . SER A 1 193 ? -13.670 -17.357 34.456 1.00 88.75 193 SER A N 1
ATOM 1540 C CA . SER A 1 193 ? -14.180 -18.091 35.614 1.00 88.75 193 SER A CA 1
ATOM 1541 C C . SER A 1 193 ? -14.963 -17.164 36.559 1.00 88.75 193 SER A C 1
ATOM 1543 O O . SER A 1 193 ? -14.458 -16.786 37.615 1.00 88.75 193 SER A O 1
ATOM 1545 N N . ALA A 1 194 ? -16.188 -16.784 36.190 1.00 88.00 194 ALA A N 1
ATOM 1546 C CA . ALA A 1 194 ? -17.077 -15.935 36.992 1.00 88.00 194 ALA A CA 1
ATOM 1547 C C . ALA A 1 194 ? -18.549 -16.376 36.881 1.00 88.00 194 ALA A C 1
ATOM 1549 O O . ALA A 1 194 ? -18.922 -17.039 35.916 1.00 88.00 194 ALA A O 1
ATOM 1550 N N . ASP A 1 195 ? -19.377 -15.978 37.853 1.00 90.50 195 ASP A N 1
ATOM 1551 C CA . ASP A 1 195 ? -20.805 -16.336 37.887 1.00 90.50 195 ASP A CA 1
ATOM 1552 C C . ASP A 1 195 ? -21.658 -15.505 36.914 1.00 90.50 195 ASP A C 1
ATOM 1554 O O . ASP A 1 195 ? -22.608 -16.020 36.328 1.00 90.50 195 ASP A O 1
ATOM 1558 N N . ASP A 1 196 ? -21.335 -14.217 36.748 1.00 89.25 196 ASP A N 1
ATOM 1559 C CA . ASP A 1 196 ? -22.083 -13.281 35.903 1.00 89.25 196 ASP A CA 1
ATOM 1560 C C . ASP A 1 196 ? -21.160 -12.209 35.300 1.00 89.25 196 ASP A C 1
ATOM 1562 O O . ASP A 1 196 ? -20.077 -11.928 35.823 1.00 89.25 196 ASP A O 1
ATOM 1566 N N . ILE A 1 197 ? -21.585 -11.602 34.189 1.00 87.50 197 ILE A N 1
ATOM 1567 C CA . ILE A 1 197 ? -20.814 -10.611 33.429 1.00 87.50 197 ILE A CA 1
ATOM 1568 C C . ILE A 1 197 ? -21.673 -9.371 33.187 1.00 87.50 197 ILE A C 1
ATOM 1570 O O . ILE A 1 197 ? -22.768 -9.445 32.635 1.00 87.50 197 ILE A O 1
ATOM 1574 N N . GLN A 1 198 ? -21.133 -8.198 33.521 1.00 90.31 198 GLN A N 1
ATOM 1575 C CA . GLN A 1 198 ? -21.764 -6.911 33.229 1.00 90.31 198 GLN A CA 1
ATOM 1576 C C . GLN A 1 198 ? -20.949 -6.121 32.208 1.00 90.31 198 GLN A C 1
ATOM 1578 O O . GLN A 1 198 ? -19.741 -5.938 32.361 1.00 90.31 198 GLN A O 1
ATOM 1583 N N . TYR A 1 199 ? -21.626 -5.610 31.179 1.00 87.62 199 TYR A N 1
ATOM 1584 C CA . TYR A 1 199 ? -21.016 -4.754 30.168 1.00 87.62 199 TYR A CA 1
ATOM 1585 C C . TYR A 1 199 ? -21.169 -3.278 30.546 1.00 87.62 199 TYR A C 1
ATOM 1587 O O . TYR A 1 199 ? -22.281 -2.753 30.614 1.00 87.62 199 TYR A O 1
ATOM 1595 N N . VAL A 1 200 ? -20.041 -2.603 30.769 1.00 90.69 200 VAL A N 1
ATOM 1596 C CA . VAL A 1 200 ? -19.981 -1.170 31.079 1.00 90.69 200 VAL A CA 1
ATOM 1597 C C . VAL A 1 200 ? -19.222 -0.462 29.963 1.00 90.69 200 VAL A C 1
ATOM 1599 O O . VAL A 1 200 ? -18.103 -0.847 29.633 1.00 90.69 200 VAL A O 1
ATOM 1602 N N . TYR A 1 201 ? -19.809 0.593 29.401 1.00 89.44 201 TYR A N 1
ATOM 1603 C CA . TYR A 1 201 ? -19.178 1.419 28.373 1.00 89.44 201 TYR A CA 1
ATOM 1604 C C . TYR A 1 201 ? -19.239 2.900 28.753 1.00 89.44 201 TYR A C 1
ATOM 1606 O O . TYR A 1 201 ? -20.171 3.357 29.415 1.00 89.44 201 TYR A O 1
ATOM 1614 N N . GLN A 1 202 ? -18.224 3.655 28.338 1.00 91.00 202 GLN A N 1
ATOM 1615 C CA . GLN A 1 202 ? -18.134 5.091 28.592 1.00 91.00 202 GLN A CA 1
ATOM 1616 C C . GLN A 1 202 ? -18.774 5.869 27.441 1.00 91.00 202 GLN A C 1
ATOM 1618 O O . GLN A 1 202 ? -18.612 5.527 26.268 1.00 91.00 202 GLN A O 1
ATOM 1623 N N . ARG A 1 203 ? -19.507 6.935 27.776 1.00 92.81 203 ARG A N 1
ATOM 1624 C CA . ARG A 1 203 ? -20.160 7.813 26.802 1.00 92.81 203 ARG A CA 1
ATOM 1625 C C . ARG A 1 203 ? -19.774 9.258 27.074 1.00 92.81 203 ARG A C 1
ATOM 1627 O O . ARG A 1 203 ? -20.109 9.795 28.125 1.00 92.81 203 ARG A O 1
ATOM 1634 N N . SER A 1 204 ? -19.164 9.891 26.078 1.00 95.38 204 SER A N 1
ATOM 1635 C CA . SER A 1 204 ? -18.801 11.307 26.109 1.00 95.38 204 SER A CA 1
ATOM 1636 C C . SER A 1 204 ? -19.327 12.032 24.868 1.00 95.38 204 SER A C 1
ATOM 1638 O O . SER A 1 204 ? -19.391 11.435 23.791 1.00 95.38 204 SER A O 1
ATOM 1640 N N . PRO A 1 205 ? -19.745 13.305 24.988 1.00 95.38 205 PRO A N 1
ATOM 1641 C CA . PRO A 1 205 ? -20.132 14.114 23.840 1.00 95.38 205 PRO A CA 1
ATOM 1642 C C . PRO A 1 205 ? -18.906 14.511 23.009 1.00 95.38 205 PRO A C 1
ATOM 1644 O O . PRO A 1 205 ? -17.863 14.870 23.557 1.00 95.38 205 PRO A O 1
ATOM 1647 N N . GLY A 1 206 ? -19.062 14.535 21.685 1.00 95.19 206 GLY A N 1
ATOM 1648 C CA . GLY A 1 206 ? -18.042 14.994 20.741 1.00 95.19 206 GLY A CA 1
ATOM 1649 C C . GLY A 1 206 ? -18.574 16.079 19.807 1.00 95.19 206 GLY A C 1
ATOM 1650 O O . GLY A 1 206 ? -19.779 16.181 19.576 1.00 95.19 206 GLY A O 1
ATOM 1651 N N . LYS A 1 207 ? -17.672 16.896 19.258 1.00 94.69 207 LYS A N 1
ATOM 1652 C CA . LYS A 1 207 ? -18.000 17.977 18.321 1.00 94.69 207 LYS A CA 1
ATOM 1653 C C . LYS A 1 207 ? -17.071 17.962 17.109 1.00 94.69 207 LYS A C 1
ATOM 1655 O O . LYS A 1 207 ? -15.857 17.828 17.259 1.00 94.69 207 LYS A O 1
ATOM 1660 N N . ILE A 1 208 ? -17.637 18.161 15.919 1.00 95.44 208 ILE A N 1
ATOM 1661 C CA . ILE A 1 208 ? -16.867 18.435 14.699 1.00 95.44 208 ILE A CA 1
ATOM 1662 C C . ILE A 1 208 ? -16.414 19.897 14.752 1.00 95.44 208 ILE A C 1
ATOM 1664 O O . ILE A 1 208 ? -17.235 20.806 14.872 1.00 95.44 208 ILE A O 1
ATOM 1668 N N . LEU A 1 209 ? -15.104 20.117 14.716 1.00 95.00 209 LEU A N 1
ATOM 1669 C CA . LEU A 1 209 ? -14.497 21.445 14.742 1.00 95.00 209 LEU A CA 1
ATOM 1670 C C . LEU A 1 209 ? -14.405 22.043 13.341 1.00 95.00 209 LEU A C 1
ATOM 1672 O O . LEU A 1 209 ? -14.700 23.221 13.159 1.00 95.00 209 LEU A O 1
ATOM 1676 N N . SER A 1 210 ? -14.002 21.238 12.360 1.00 93.81 210 SER A N 1
ATOM 1677 C CA . SER A 1 210 ? -13.891 21.674 10.973 1.00 93.81 210 SER A CA 1
ATOM 1678 C C . SER A 1 210 ? -14.014 20.510 9.999 1.00 93.81 210 SER A C 1
ATOM 1680 O O . SER A 1 210 ? -13.700 19.361 10.318 1.00 93.81 210 SER A O 1
ATOM 1682 N N . VAL A 1 211 ? -14.470 20.849 8.795 1.00 93.38 211 VAL A N 1
ATOM 1683 C CA . VAL A 1 211 ? -14.481 19.983 7.619 1.00 93.38 211 VAL A CA 1
ATOM 1684 C C . VAL A 1 211 ? -13.863 20.785 6.484 1.00 93.38 211 VAL A C 1
ATOM 1686 O O . VAL A 1 211 ? -14.387 21.837 6.117 1.00 93.38 211 VAL A O 1
ATOM 1689 N N . THR A 1 212 ? -12.745 20.309 5.948 1.00 91.56 212 THR A N 1
ATOM 1690 C CA . THR A 1 212 ? -12.026 20.977 4.860 1.00 91.56 212 THR A CA 1
ATOM 1691 C C . THR A 1 212 ? -11.918 20.037 3.674 1.00 91.56 212 THR A C 1
ATOM 1693 O O . THR A 1 212 ? -11.341 18.958 3.790 1.00 91.56 212 THR A O 1
ATOM 1696 N N . ILE A 1 213 ? -12.443 20.469 2.527 1.00 91.06 213 ILE A N 1
ATOM 1697 C CA . ILE A 1 213 ? -12.361 19.743 1.258 1.00 91.06 213 ILE A CA 1
ATOM 1698 C C . ILE A 1 213 ? -11.743 20.699 0.227 1.00 91.06 213 ILE A C 1
ATOM 1700 O O . ILE A 1 213 ? -12.414 21.643 -0.201 1.00 91.06 213 ILE A O 1
ATOM 1704 N N . PRO A 1 214 ? -10.460 20.536 -0.139 1.00 88.50 214 PRO A N 1
ATOM 1705 C CA . PRO A 1 214 ? -9.849 21.356 -1.175 1.00 88.50 214 PRO A CA 1
ATOM 1706 C C . PRO A 1 214 ? -10.466 21.043 -2.544 1.00 88.50 214 PRO A C 1
ATOM 1708 O O . PRO A 1 214 ? -10.968 19.945 -2.785 1.00 88.50 214 PRO A O 1
ATOM 1711 N N . LYS A 1 215 ? -10.408 22.012 -3.464 1.00 87.06 215 LYS A N 1
ATOM 1712 C CA . LYS A 1 215 ? -10.815 21.792 -4.858 1.00 87.06 215 LYS A CA 1
ATOM 1713 C C . LYS A 1 215 ? -9.846 20.817 -5.528 1.00 87.06 215 LYS A C 1
ATOM 1715 O O . LYS A 1 215 ? -8.640 20.916 -5.315 1.00 87.06 215 LYS A O 1
ATOM 1720 N N . PHE A 1 216 ? -10.378 19.928 -6.357 1.00 87.25 216 PHE A N 1
ATOM 1721 C CA . PHE A 1 216 ? -9.615 18.928 -7.100 1.00 87.25 216 PHE A CA 1
ATOM 1722 C C . PHE A 1 216 ? -10.169 18.781 -8.521 1.00 87.25 216 PHE A C 1
ATOM 1724 O O . PHE A 1 216 ? -11.318 19.139 -8.793 1.00 87.25 216 PHE A O 1
ATOM 1731 N N . GLU A 1 217 ? -9.344 18.275 -9.433 1.00 83.00 217 GLU A N 1
ATOM 1732 C CA . GLU A 1 217 ? -9.745 18.032 -10.820 1.00 83.00 217 GLU A CA 1
ATOM 1733 C C . GLU A 1 217 ? -10.596 16.764 -10.940 1.00 83.00 217 GLU A C 1
ATOM 1735 O O . GLU A 1 217 ? -10.197 15.681 -10.504 1.00 83.00 217 GLU A O 1
ATOM 1740 N N . ALA A 1 218 ? -11.765 16.882 -11.572 1.00 80.31 218 ALA A N 1
ATOM 1741 C CA . ALA A 1 218 ? -12.657 15.749 -11.784 1.00 80.31 218 ALA A CA 1
ATOM 1742 C C . ALA A 1 218 ? -11.975 14.650 -12.618 1.00 80.31 218 ALA A C 1
ATOM 1744 O O . ALA A 1 218 ? -11.336 14.941 -13.628 1.00 80.31 218 ALA A O 1
ATOM 1745 N N . LEU A 1 219 ? -12.145 13.387 -12.208 1.00 77.62 219 LEU A N 1
ATOM 1746 C CA . LEU A 1 219 ? -11.635 12.165 -12.862 1.00 77.62 219 LEU A CA 1
ATOM 1747 C C . LEU A 1 219 ? -10.101 12.015 -12.929 1.00 77.62 219 LEU A C 1
ATOM 1749 O O . LEU A 1 219 ? -9.622 10.894 -13.072 1.00 77.62 219 LEU A O 1
ATOM 1753 N N . ALA A 1 220 ? -9.330 13.098 -12.804 1.00 72.94 220 ALA A N 1
ATOM 1754 C CA . ALA A 1 220 ? -7.867 13.069 -12.749 1.00 72.94 220 ALA A CA 1
ATOM 1755 C C . ALA A 1 220 ? -7.324 12.987 -11.311 1.00 72.94 220 ALA A C 1
ATOM 1757 O O . ALA A 1 220 ? -6.229 12.465 -11.088 1.00 72.94 220 ALA A O 1
ATOM 1758 N N . GLN A 1 221 ? -8.085 13.504 -10.344 1.00 79.44 221 GLN A N 1
ATOM 1759 C CA . GLN A 1 221 ? -7.761 13.527 -8.920 1.00 79.44 221 GLN A CA 1
ATOM 1760 C C . GLN A 1 221 ? -8.958 13.032 -8.095 1.00 79.44 221 GLN A C 1
ATOM 1762 O O . GLN A 1 221 ? -10.083 12.926 -8.588 1.00 79.44 221 GLN A O 1
ATOM 1767 N N . PHE A 1 222 ? -8.712 12.749 -6.817 1.00 80.06 222 PHE A N 1
ATOM 1768 C CA . PHE A 1 222 ? -9.745 12.455 -5.828 1.00 80.06 222 PHE A CA 1
ATOM 1769 C C . PHE A 1 222 ? -9.738 13.525 -4.732 1.00 80.06 222 PHE A C 1
ATOM 1771 O O . PHE A 1 222 ? -8.688 14.070 -4.385 1.00 80.06 222 PHE A O 1
ATOM 1778 N N . GLY A 1 223 ? -10.919 13.836 -4.199 1.00 82.50 223 GLY A N 1
ATOM 1779 C CA . GLY A 1 223 ? -11.069 14.752 -3.074 1.00 82.50 223 GLY A CA 1
ATOM 1780 C C . GLY A 1 223 ? -10.723 14.067 -1.757 1.00 82.50 223 GLY A C 1
ATOM 1781 O O . GLY A 1 223 ? -11.140 12.937 -1.517 1.00 82.50 223 GLY A O 1
ATOM 1782 N N . ILE A 1 224 ? -9.984 14.759 -0.892 1.00 85.25 224 ILE A N 1
ATOM 1783 C CA . ILE A 1 224 ? -9.714 14.315 0.479 1.00 85.25 224 ILE A CA 1
ATOM 1784 C C . ILE A 1 224 ? -10.461 15.253 1.421 1.00 85.25 224 ILE A C 1
ATOM 1786 O O . ILE A 1 224 ? -10.175 16.450 1.458 1.00 85.25 224 ILE A O 1
ATOM 1790 N N . ALA A 1 225 ? -11.420 14.714 2.173 1.00 88.12 225 ALA A N 1
ATOM 1791 C CA . ALA A 1 225 ? -12.128 15.454 3.207 1.00 88.12 225 ALA A CA 1
ATOM 1792 C C . ALA A 1 225 ? -11.401 15.307 4.547 1.00 88.12 225 ALA A C 1
ATOM 1794 O O . ALA A 1 225 ? -11.415 14.242 5.161 1.00 88.12 225 ALA A O 1
ATOM 1795 N N . THR A 1 226 ? -10.781 16.387 5.017 1.00 91.56 226 THR A N 1
ATOM 1796 C CA . THR A 1 226 ? -10.149 16.418 6.339 1.00 91.56 226 THR A CA 1
ATOM 1797 C C . THR A 1 226 ? -11.171 16.872 7.370 1.00 91.56 226 THR A C 1
ATOM 1799 O O . THR A 1 226 ? -11.610 18.024 7.348 1.00 91.56 226 THR A O 1
ATOM 1802 N N . ILE A 1 227 ? -11.540 15.970 8.281 1.00 92.81 227 ILE A N 1
ATOM 1803 C CA . ILE A 1 227 ? -12.519 16.217 9.343 1.00 92.81 227 ILE A CA 1
ATOM 1804 C C . ILE A 1 227 ? -11.786 16.225 10.684 1.00 92.81 227 ILE A C 1
ATOM 1806 O O . ILE A 1 227 ? -11.157 15.239 11.059 1.00 92.81 227 ILE A O 1
ATOM 1810 N N . ILE A 1 228 ? -11.867 17.339 11.412 1.00 94.25 228 ILE A N 1
ATOM 1811 C CA . ILE A 1 228 ? -11.276 17.470 12.747 1.00 94.25 228 ILE A CA 1
ATOM 1812 C C . ILE A 1 228 ? -12.395 17.392 13.779 1.00 94.25 228 ILE A C 1
ATOM 1814 O O . ILE A 1 228 ? -13.304 18.224 13.789 1.00 94.25 228 ILE A O 1
ATOM 1818 N N . THR A 1 229 ? -12.312 16.416 14.678 1.00 94.75 229 THR A N 1
ATOM 1819 C CA . THR A 1 229 ? -13.274 16.200 15.766 1.00 94.75 229 THR A CA 1
ATOM 1820 C C . THR A 1 229 ? -12.614 16.354 17.129 1.00 94.75 229 THR A C 1
ATOM 1822 O O . THR A 1 229 ? -11.424 16.091 17.284 1.00 94.75 229 THR A O 1
ATOM 1825 N N . LYS A 1 230 ? -13.390 16.744 18.142 1.00 95.12 230 LYS A N 1
ATOM 1826 C CA . LYS A 1 230 ? -12.931 16.867 19.529 1.00 95.12 230 LYS A CA 1
ATOM 1827 C C . LYS A 1 230 ? -13.917 16.212 20.491 1.00 95.12 230 LYS A C 1
ATOM 1829 O O . LYS A 1 230 ? -15.105 16.522 20.448 1.00 95.12 230 LYS A O 1
ATOM 1834 N N . ASN A 1 231 ? -13.409 15.360 21.382 1.00 95.62 231 ASN A N 1
ATOM 1835 C CA . ASN A 1 231 ? -14.141 14.907 22.565 1.00 95.62 231 ASN A CA 1
ATOM 1836 C C . ASN A 1 231 ? -14.283 16.091 23.540 1.00 95.62 231 ASN A C 1
ATOM 1838 O O . ASN A 1 231 ? -13.295 16.741 23.884 1.00 95.62 231 ASN A O 1
ATOM 1842 N N . THR A 1 232 ? -15.516 16.404 23.926 1.00 94.69 232 THR A N 1
ATOM 1843 C CA . THR A 1 232 ? -15.863 17.502 24.844 1.00 94.69 232 THR A CA 1
ATOM 1844 C C . THR A 1 232 ? -16.317 17.017 26.220 1.00 94.69 232 THR A C 1
ATOM 1846 O O . THR A 1 232 ? -16.670 17.842 27.056 1.00 94.69 232 THR A O 1
ATOM 1849 N N . GLY A 1 233 ? -16.342 15.702 26.446 1.00 93.25 233 GLY A N 1
ATOM 1850 C CA . GLY A 1 233 ? -16.585 15.110 27.757 1.00 93.25 233 GLY A CA 1
ATOM 1851 C C . GLY A 1 233 ? -15.317 14.982 28.598 1.00 93.25 233 GLY A C 1
ATOM 1852 O O . GLY A 1 233 ? -14.219 15.331 28.170 1.00 93.25 233 GLY A O 1
ATOM 1853 N N . GLU A 1 234 ? -15.494 14.441 29.801 1.00 93.75 234 GLU A N 1
ATOM 1854 C CA . GLU A 1 234 ? -14.417 14.200 30.773 1.00 93.75 234 GLU A CA 1
ATOM 1855 C C . GLU A 1 234 ? -13.829 12.784 30.668 1.00 93.75 234 GLU A C 1
ATOM 1857 O O . GLU A 1 234 ? -12.753 12.516 31.195 1.00 93.75 234 GLU A O 1
ATOM 1862 N N . LEU A 1 235 ? -14.531 11.883 29.972 1.00 92.69 235 LEU A N 1
ATOM 1863 C CA . LEU A 1 235 ? -14.177 10.474 29.823 1.00 92.69 235 LEU A CA 1
ATOM 1864 C C . LEU A 1 235 ? -13.785 10.130 28.381 1.00 92.69 235 LEU A C 1
ATOM 1866 O O . LEU A 1 235 ? -14.273 10.735 27.415 1.00 92.69 235 LEU A O 1
ATOM 1870 N N . GLU A 1 236 ? -12.930 9.126 28.224 1.00 91.44 236 GLU A N 1
ATOM 1871 C CA . GLU A 1 236 ? -12.607 8.546 26.921 1.00 91.44 236 GLU A CA 1
ATOM 1872 C C . GLU A 1 236 ? -13.793 7.705 26.424 1.00 91.44 236 GLU A C 1
ATOM 1874 O O . GLU A 1 236 ? -14.389 6.947 27.184 1.00 91.44 236 GLU A O 1
ATOM 1879 N N . ALA A 1 237 ? -14.182 7.871 25.159 1.00 90.81 237 ALA A N 1
ATOM 1880 C CA . ALA A 1 237 ? -15.337 7.186 24.582 1.00 90.81 237 ALA A CA 1
ATOM 1881 C C . ALA A 1 237 ? -15.110 6.881 23.099 1.00 90.81 237 ALA A C 1
ATOM 1883 O O . ALA A 1 237 ? -14.338 7.566 22.426 1.00 90.81 237 ALA A O 1
ATOM 1884 N N . SER A 1 238 ? -15.823 5.878 22.590 1.00 91.00 238 SER A N 1
ATOM 1885 C CA . SER A 1 238 ? -15.812 5.501 21.175 1.00 91.00 238 SER A CA 1
ATOM 1886 C C . SER A 1 238 ? -16.742 6.398 20.350 1.00 91.00 238 SER A C 1
ATOM 1888 O O . SER A 1 238 ? -17.820 6.780 20.808 1.00 91.00 238 SER A O 1
ATOM 1890 N N . TYR A 1 239 ? -16.348 6.700 19.111 1.00 90.88 239 TYR A N 1
ATOM 1891 C CA . TYR A 1 239 ? -17.113 7.534 18.178 1.00 90.88 239 TYR A CA 1
ATOM 1892 C C . TYR A 1 239 ? -17.259 6.844 16.821 1.00 90.88 239 TYR A C 1
ATOM 1894 O O . TYR A 1 239 ? -16.386 6.090 16.401 1.00 90.88 239 TYR A O 1
ATOM 1902 N N . SER A 1 240 ? -18.349 7.150 16.119 1.00 90.12 240 SER A N 1
ATOM 1903 C CA . SER A 1 240 ? -18.574 6.759 14.727 1.00 90.12 240 SER A CA 1
ATOM 1904 C C . SER A 1 240 ? -18.771 8.014 13.880 1.00 90.12 240 SER A C 1
ATOM 1906 O O . SER A 1 240 ? -19.414 8.968 14.326 1.00 90.12 240 SER A O 1
ATOM 1908 N N . LEU A 1 241 ? -18.199 8.024 12.677 1.00 89.31 241 LEU A N 1
ATOM 1909 C CA . LEU A 1 241 ? -18.304 9.120 11.721 1.00 89.31 241 LEU A CA 1
ATOM 1910 C C . LEU A 1 241 ? -18.852 8.580 10.400 1.00 89.31 241 LEU A C 1
ATOM 1912 O O . LEU A 1 241 ? -18.242 7.716 9.777 1.00 89.31 241 LEU A O 1
ATOM 1916 N N . THR A 1 242 ? -19.985 9.120 9.964 1.00 88.00 242 THR A N 1
ATOM 1917 C CA . THR A 1 242 ? -20.640 8.757 8.704 1.00 88.00 242 THR A CA 1
ATOM 1918 C C . THR A 1 242 ? -20.640 9.951 7.758 1.00 88.00 242 THR A C 1
ATOM 1920 O O . THR A 1 242 ? -21.101 11.033 8.124 1.00 88.00 242 THR A O 1
ATOM 1923 N N . HIS A 1 243 ? -20.146 9.758 6.535 1.00 84.81 243 HIS A N 1
ATOM 1924 C CA . HIS A 1 243 ? -20.178 10.767 5.480 1.00 84.81 243 HIS A CA 1
ATOM 1925 C C . HIS A 1 243 ? -21.219 10.378 4.427 1.00 84.81 243 HIS A C 1
ATOM 1927 O O . HIS A 1 243 ? -21.103 9.327 3.800 1.00 84.81 243 HIS A O 1
ATOM 1933 N N . HIS A 1 244 ? -22.228 11.228 4.240 1.00 83.94 244 HIS A N 1
ATOM 1934 C CA . HIS A 1 244 ? -23.243 11.070 3.203 1.00 83.94 244 HIS A CA 1
ATOM 1935 C C . HIS A 1 244 ? -23.040 12.144 2.140 1.00 83.94 244 HIS A C 1
ATOM 1937 O O . HIS A 1 244 ? -23.086 13.335 2.444 1.00 83.94 244 HIS A O 1
ATOM 1943 N N . GLU A 1 245 ? -22.832 11.716 0.899 1.00 76.38 245 GLU A N 1
ATOM 1944 C CA . GLU A 1 245 ? -22.753 12.601 -0.259 1.00 76.38 245 GLU A CA 1
ATOM 1945 C C . GLU A 1 245 ? -24.031 12.456 -1.094 1.00 76.38 245 GLU A C 1
ATOM 1947 O O . GLU A 1 245 ? -24.604 11.369 -1.181 1.00 76.38 245 GLU A O 1
ATOM 1952 N N . LEU A 1 246 ? -24.510 13.558 -1.675 1.00 76.38 246 LEU A N 1
ATOM 1953 C CA . LEU A 1 246 ? -25.676 13.536 -2.558 1.00 76.38 246 LEU A CA 1
ATOM 1954 C C . LEU A 1 246 ? -25.325 12.811 -3.862 1.00 76.38 246 LEU A C 1
ATOM 1956 O O . LEU A 1 246 ? -24.265 13.050 -4.444 1.00 76.38 246 LEU A O 1
ATOM 1960 N N . GLU A 1 247 ? -26.231 11.962 -4.353 1.00 56.25 247 GLU A N 1
ATOM 1961 C CA . GLU A 1 247 ? -26.096 11.374 -5.686 1.00 56.25 247 GLU A CA 1
ATOM 1962 C C . GLU A 1 247 ? -25.965 12.487 -6.734 1.00 56.25 247 GLU A C 1
ATOM 1964 O O . GLU A 1 247 ? -26.731 13.454 -6.759 1.00 56.25 247 GLU A O 1
ATOM 1969 N N . LYS A 1 248 ? -24.946 12.356 -7.587 1.00 53.75 248 LYS A N 1
ATOM 1970 C CA . LYS A 1 248 ? -24.583 13.311 -8.636 1.00 53.75 248 LYS A CA 1
ATOM 1971 C C . LYS A 1 248 ? -25.787 13.641 -9.529 1.00 53.75 248 LYS A C 1
ATOM 1973 O O . LYS A 1 248 ? -26.038 12.938 -10.505 1.00 53.75 248 LYS A O 1
ATOM 1978 N N . TYR A 1 249 ? -26.454 14.771 -9.303 1.00 37.41 249 TYR A N 1
ATOM 1979 C CA . TYR A 1 249 ? -27.196 15.420 -10.380 1.00 37.41 249 TYR A CA 1
ATOM 1980 C C . TYR A 1 249 ? -26.187 16.096 -11.302 1.00 37.41 249 TYR A C 1
ATOM 1982 O O . TYR A 1 249 ? -25.624 17.149 -11.003 1.00 37.41 249 TYR A O 1
ATOM 1990 N N . CYS A 1 250 ? -25.946 15.450 -12.438 1.00 36.72 250 CYS A N 1
ATOM 1991 C CA . CYS A 1 250 ? -25.287 16.035 -13.592 1.00 36.72 250 CYS A CA 1
ATOM 1992 C C . CYS A 1 250 ? -26.193 17.150 -14.150 1.00 36.72 250 CYS A C 1
ATOM 1994 O O . CYS A 1 250 ? -26.944 16.945 -15.097 1.00 36.72 250 CYS A O 1
ATOM 1996 N N . ALA A 1 251 ? -26.185 18.328 -13.525 1.00 32.59 251 ALA A N 1
ATOM 1997 C CA . ALA A 1 251 ? -26.804 19.519 -14.084 1.00 32.59 251 ALA A CA 1
ATOM 1998 C C . ALA A 1 251 ? -25.760 20.243 -14.939 1.00 32.59 251 ALA A C 1
ATOM 2000 O O . ALA A 1 251 ? -25.089 21.172 -14.491 1.00 32.59 251 ALA A O 1
ATOM 2001 N N . CYS A 1 252 ? -25.631 19.818 -16.196 1.00 35.12 252 CYS A N 1
ATOM 2002 C CA . CYS A 1 252 ? -25.175 20.709 -17.257 1.00 35.12 252 CYS A CA 1
ATOM 2003 C C . CYS A 1 252 ? -26.222 21.823 -17.418 1.00 35.12 252 CYS A C 1
ATOM 2005 O O . CYS A 1 252 ? -27.070 21.767 -18.304 1.00 35.12 252 CYS A O 1
ATOM 2007 N N . ALA A 1 253 ? -26.197 22.829 -16.545 1.00 32.31 253 ALA A N 1
ATOM 2008 C CA . ALA A 1 253 ? -26.876 24.087 -16.804 1.00 32.31 253 ALA A CA 1
ATOM 2009 C C . ALA A 1 253 ? -25.977 24.893 -17.745 1.00 32.31 253 ALA A C 1
ATOM 2011 O O . ALA A 1 253 ? -25.048 25.579 -17.319 1.00 32.31 253 ALA A O 1
ATOM 2012 N N . GLY A 1 254 ? -26.217 24.729 -19.046 1.00 31.41 254 GLY A N 1
ATOM 2013 C CA . GLY A 1 254 ? -25.674 25.616 -20.059 1.00 31.41 254 GLY A CA 1
ATOM 2014 C C . GLY A 1 254 ? -26.120 27.043 -19.763 1.00 31.41 254 GLY A C 1
ATOM 2015 O O . GLY A 1 254 ? -27.314 27.334 -19.737 1.00 31.41 254 GLY A O 1
ATOM 2016 N N . ALA A 1 255 ? -25.152 27.927 -19.543 1.00 29.75 255 ALA A N 1
ATOM 2017 C CA . ALA A 1 255 ? -25.368 29.350 -19.710 1.00 29.75 255 ALA A CA 1
ATOM 2018 C C . ALA A 1 255 ? -25.530 29.599 -21.215 1.00 29.75 255 ALA A C 1
ATOM 2020 O O . ALA A 1 255 ? -24.554 29.599 -21.965 1.00 29.75 255 ALA A O 1
ATOM 2021 N N . VAL A 1 256 ? -26.776 29.731 -21.661 1.00 33.09 256 VAL A N 1
ATOM 2022 C CA . VAL A 1 256 ? -27.086 30.425 -22.910 1.00 33.09 256 VAL A CA 1
ATOM 2023 C C . VAL A 1 256 ? -27.320 31.887 -22.534 1.00 33.09 256 VAL A C 1
ATOM 2025 O O . VAL A 1 256 ? -28.016 32.146 -21.555 1.00 33.09 256 VAL A O 1
ATOM 2028 N N . ALA A 1 257 ? -26.634 32.754 -23.285 1.00 34.25 257 ALA A N 1
ATOM 2029 C CA . ALA A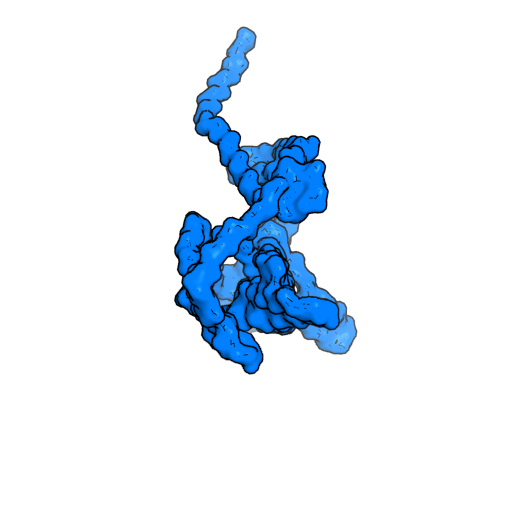 1 257 ? -26.499 34.213 -23.200 1.00 34.25 257 ALA A CA 1
ATOM 2030 C C . ALA A 1 257 ? -27.608 34.997 -22.479 1.00 34.25 257 ALA A C 1
ATOM 2032 O O . ALA A 1 257 ? -28.798 34.784 -22.797 1.00 34.25 257 ALA A O 1
#

Sequence (257 aa):
MGGFKDEGRGSNGQYVARVDPSDVSLILVIILFVVVSPENRTTVSGDNYLRANLIGDFVGYTSIPTFEDFFLVTPSKGGSGQPSNLGVNYAKWMLLERVRFTFDGNECNKIGVSYETFNRQPHFCSSPLWSCLHNQLWNFWEDDENRKKRSQMPLYVIDKRFERINQHPNAGSHSFSIGINEVLNSNLVIEISADDIQYVYQRSPGKILSVTIPKFEALAQFGIATIITKNTGELEASYSLTHHELEKYCACAGAVA

Foldseek 3Di:
DWDQDLPQADQFLWRWGWGWDFDDDPPDGPTWIDIDTPVRQWDATPVNQKIKGFPWWDDFPDDDDDQPQWDKDFDDCDDPPDDNCRRVDLQLIWIDGNVQADPVLQAFQGENNDPVNLVPPPPNVNDDPCGSPHSYSVNLNVVQVVCVVVVFHRDIRCPPVFACWQVHRPRDSPDTDGDDPDDIGTDMDMDGPDDDDDDDFDDFDKDWPDWDWDDDDPPRDDIDIDIDMDTPGPDDHDDDDDDDDDDDPPPPPDPDD

Organism: Amborella trichopoda (NCBI:txid13333)

Radius of gyration: 26.93 Å; chains: 1; bounding box: 58×54×87 Å

pLDDT: mean 80.4, std 20.19, range [27.95, 98.31]